Protein 4JOL (pdb70)

Radius of gyration: 26.64 Å; Cα contacts (8 Å, |Δi|>4): 278; chains: 8; bounding box: 92×60×34 Å

Sequence (285 aa):
IDHRLTDREWAEEWKHLDHLLNCIMDMVEKTRRSLTVLRRCQEADREELNYWIRRYSDAEIDHRLTDREWAEEWKHLDHLLNCIMDMVEKTRRSLTVLRRCQEADREELNYWIRRYSDAEIDHRLTDREWAEEWKHLDHLLNCIMDMVEKTRRSLTVLRRCQEADREELNYWIRRYSDAEIDHRLTDREWAEEWKHLDHLLNCIMDMVEKTRRSLTVLRRCQEADREELNYWIRRYSDAEVPPGLPSSVYAVPPGLPSSVYAVPPGLPSSVYAKVPPGLPSSVYA

GO terms:
  GO:0005515 protein binding (F, IPI)
  GO:0045892 negative regulation of DNA-templated transcription (P, IDA)
  GO:0003714 transcription corepressor activity (F, TAS)
  GO:0005654 nucleoplasm (C, IDA)
  GO:0016363 nuclear matrix (C, IDA)
  GO:0003714 transcription corepressor activity (F, IDA)
  GO:0140297 DNA-binding transcription factor binding (F, IPI)

Structure (mmCIF, N/CA/C/O backbone):
data_4JOL
#
_entry.id   4JOL
#
_cell.length_a   139.485
_cell.length_b   139.485
_cell.length_c   43.169
_cell.angle_alpha   90.00
_cell.angle_beta   90.00
_cell.angle_gamma   120.00
#
_symmetry.space_group_name_H-M   'P 32'
#
loop_
_entity.id
_entity.type
_entity.pdbx_description
1 polymer 'Protein CBFA2T1'
2 polymer 'Transcription factor 12'
#
loop_
_atom_site.group_PDB
_atom_site.id
_atom_site.type_symbol
_atom_site.label_atom_id
_atom_site.label_alt_id
_atom_site.label_comp_id
_atom_site.label_asym_id
_atom_site.label_entity_id
_atom_site.label_seq_id
_atom_site.pdbx_PDB_ins_code
_atom_site.Cartn_x
_atom_site.Cartn_y
_atom_site.Cartn_z
_atom_site.occupancy
_atom_site.B_iso_or_equiv
_atom_site.auth_seq_id
_atom_site.auth_comp_id
_atom_site.auth_asym_id
_atom_site.auth_atom_id
_atom_site.pdbx_PDB_model_num
ATOM 1 N N . ILE A 1 5 ? 50.866 -35.353 11.681 1.00 108.65 489 ILE A N 1
ATOM 2 C CA . ILE A 1 5 ? 51.573 -34.644 10.609 1.00 124.27 489 ILE A CA 1
ATOM 3 C C . ILE A 1 5 ? 52.817 -35.377 10.067 1.00 125.22 489 ILE A C 1
ATOM 4 O O . ILE A 1 5 ? 53.013 -35.429 8.850 1.00 128.59 489 ILE A O 1
ATOM 9 N N . ASP A 1 6 ? 53.648 -35.958 10.934 1.00 116.35 490 ASP A N 1
ATOM 10 C CA . ASP A 1 6 ? 54.807 -36.686 10.402 1.00 108.78 490 ASP A CA 1
ATOM 11 C C . ASP A 1 6 ? 54.476 -38.157 10.177 1.00 112.64 490 ASP A C 1
ATOM 12 O O . ASP A 1 6 ? 54.316 -38.943 11.126 1.00 107.08 490 ASP A O 1
ATOM 17 N N . HIS A 1 7 ? 54.392 -38.513 8.899 1.00 92.14 491 HIS A N 1
ATOM 18 C CA . HIS A 1 7 ? 53.993 -39.850 8.490 1.00 76.33 491 HIS A CA 1
ATOM 19 C C . HIS A 1 7 ? 55.159 -40.797 8.204 1.00 78.03 491 HIS A C 1
ATOM 20 O O . HIS A 1 7 ? 54.945 -41.849 7.593 1.00 81.09 491 HIS A O 1
ATOM 27 N N . ARG A 1 8 ? 56.390 -40.423 8.562 1.00 64.93 492 ARG A N 1
ATOM 28 C CA . ARG A 1 8 ? 57.487 -41.347 8.305 1.00 73.49 492 ARG A CA 1
ATOM 29 C C . ARG A 1 8 ? 57.524 -42.372 9.428 1.00 80.91 492 ARG A C 1
ATOM 30 O O . ARG A 1 8 ? 57.783 -42.017 10.580 1.00 96.46 492 ARG A O 1
ATOM 38 N N . LEU A 1 9 ? 57.243 -43.634 9.096 1.00 73.73 493 LEU A N 1
ATOM 39 C CA . LEU A 1 9 ? 57.344 -44.744 10.061 1.00 79.71 493 LEU A CA 1
ATOM 40 C C . LEU A 1 9 ? 58.754 -45.289 10.168 1.00 79.67 493 LEU A C 1
ATOM 41 O O . LEU A 1 9 ? 59.571 -45.095 9.282 1.00 91.75 493 LEU A O 1
ATOM 46 N N . THR A 1 10 ? 59.051 -45.939 11.278 1.00 79.23 494 THR A N 1
ATOM 47 C CA . THR A 1 10 ? 60.309 -46.636 11.383 1.00 75.47 494 THR A CA 1
ATOM 48 C C . THR A 1 10 ? 60.095 -48.035 10.824 1.00 77.60 494 THR A C 1
ATOM 49 O O . THR A 1 10 ? 58.964 -48.460 10.565 1.00 69.54 494 THR A O 1
ATOM 53 N N . ASP A 1 11 ? 61.182 -48.777 10.708 1.00 80.62 495 ASP A N 1
ATOM 54 C CA . ASP A 1 11 ? 61.106 -50.145 10.250 1.00 80.19 495 ASP A CA 1
ATOM 55 C C . ASP A 1 11 ? 60.201 -50.953 11.169 1.00 86.35 495 ASP A C 1
ATOM 56 O O . ASP A 1 11 ? 59.261 -51.610 10.703 1.00 83.47 495 ASP A O 1
ATOM 61 N N . ARG A 1 12 ? 60.467 -50.880 12.472 1.00 86.78 496 ARG A N 1
ATOM 62 C CA . ARG A 1 12 ? 59.619 -51.544 13.451 1.00 89.23 496 ARG A CA 1
ATOM 63 C C . ARG A 1 12 ? 58.158 -51.192 13.192 1.00 90.36 496 ARG A C 1
ATOM 64 O O . ARG A 1 12 ? 57.311 -52.078 13.061 1.00 82.19 496 ARG A O 1
ATOM 72 N N . GLU A 1 13 ? 57.855 -49.904 13.096 1.00 68.52 497 GLU A N 1
ATOM 73 C CA . GLU A 1 13 ? 56.459 -49.514 12.966 1.00 85.14 497 GLU A CA 1
ATOM 74 C C . GLU A 1 13 ? 55.827 -50.104 11.707 1.00 85.58 497 GLU A C 1
ATOM 75 O O . GLU A 1 13 ? 54.686 -50.581 11.763 1.00 82.57 497 GLU A O 1
ATOM 81 N N . TRP A 1 14 ? 56.566 -50.078 10.589 1.00 86.58 498 TRP A N 1
ATOM 82 C CA . TRP A 1 14 ? 56.069 -50.632 9.316 1.00 92.42 498 TRP A CA 1
ATOM 83 C C . TRP A 1 14 ? 55.674 -52.085 9.510 1.00 86.95 498 TRP A C 1
ATOM 84 O O . TRP A 1 14 ? 54.530 -52.469 9.268 1.00 81.98 498 TRP A O 1
ATOM 95 N N . ALA A 1 15 ? 56.627 -52.887 9.972 1.00 72.65 499 ALA A N 1
ATOM 96 C CA . ALA A 1 15 ? 56.383 -54.301 10.191 1.00 79.78 499 ALA A CA 1
ATOM 97 C C . ALA A 1 15 ? 55.087 -54.511 10.990 1.00 84.93 499 ALA A C 1
ATOM 98 O O . ALA A 1 15 ? 54.312 -55.415 10.691 1.00 92.73 499 ALA A O 1
ATOM 100 N N . GLU A 1 16 ? 54.843 -53.663 11.987 1.00 83.45 500 GLU A N 1
ATOM 101 C CA . GLU A 1 16 ? 53.642 -53.784 12.805 1.00 94.17 500 GLU A CA 1
ATOM 102 C C . GLU A 1 16 ? 52.395 -53.586 11.961 1.00 76.06 500 GLU A C 1
ATOM 103 O O . GLU A 1 16 ? 51.430 -54.350 12.048 1.00 80.57 500 GLU A O 1
ATOM 109 N N . GLU A 1 17 ? 52.420 -52.560 11.131 1.00 70.51 501 GLU A N 1
ATOM 110 C CA . GLU A 1 17 ? 51.270 -52.245 10.295 1.00 76.33 501 GLU A CA 1
ATOM 111 C C . GLU A 1 17 ? 50.962 -53.367 9.289 1.00 81.16 501 GLU A C 1
ATOM 112 O O . GLU A 1 17 ? 49.803 -53.740 9.091 1.00 80.83 501 GLU A O 1
ATOM 118 N N . TRP A 1 18 ? 51.993 -53.901 8.643 1.00 81.14 502 TRP A N 1
ATOM 119 C CA . TRP A 1 18 ? 51.781 -54.992 7.698 1.00 83.19 502 TRP A CA 1
ATOM 120 C C . TRP A 1 18 ? 51.181 -56.171 8.438 1.00 81.17 502 TRP A C 1
ATOM 121 O O . TRP A 1 18 ? 50.175 -56.747 8.012 1.00 77.63 502 TRP A O 1
ATOM 132 N N . LYS A 1 19 ? 51.817 -56.513 9.554 1.00 73.37 503 LYS A N 1
ATOM 133 C CA . LYS A 1 19 ? 51.413 -57.632 10.391 1.00 75.80 503 LYS A CA 1
ATOM 134 C C . LYS A 1 19 ? 49.972 -57.473 10.866 1.00 87.13 503 LYS A C 1
ATOM 135 O O . LYS A 1 19 ? 49.214 -58.440 10.896 1.00 98.24 503 LYS A O 1
ATOM 141 N N . HIS A 1 20 ? 49.588 -56.252 11.223 1.00 78.20 504 HIS A N 1
ATOM 142 C CA . HIS A 1 20 ? 48.233 -56.002 11.689 1.00 83.40 504 HIS A CA 1
ATOM 143 C C . HIS A 1 20 ? 47.204 -56.059 10.546 1.00 81.62 504 HIS A C 1
ATOM 144 O O . HIS A 1 20 ? 46.102 -56.593 10.714 1.00 86.71 504 HIS A O 1
ATOM 151 N N . LEU A 1 21 ? 47.555 -55.506 9.390 1.00 79.73 505 LEU A N 1
ATOM 152 C CA . LEU A 1 21 ? 46.719 -55.663 8.207 1.00 85.37 505 LEU A CA 1
ATOM 153 C C . LEU A 1 21 ? 46.407 -57.133 7.973 1.00 82.85 505 LEU A C 1
ATOM 154 O O . LEU A 1 21 ? 45.283 -57.518 7.651 1.00 77.50 505 LEU A O 1
ATOM 159 N N . ASP A 1 22 ? 47.429 -57.956 8.136 1.00 81.38 506 ASP A N 1
ATOM 160 C CA . ASP A 1 22 ? 47.285 -59.371 7.891 1.00 81.38 506 ASP A CA 1
ATOM 161 C C . ASP A 1 22 ? 46.304 -59.943 8.877 1.00 84.14 506 ASP A C 1
ATOM 162 O O . ASP A 1 22 ? 45.415 -60.704 8.502 1.00 88.73 506 ASP A O 1
ATOM 167 N N . HIS A 1 23 ? 46.470 -59.564 10.141 1.00 83.90 507 HIS A N 1
ATOM 168 C CA . HIS A 1 23 ? 45.602 -60.041 11.200 1.00 77.77 507 HIS A CA 1
ATOM 169 C C . HIS A 1 23 ? 44.161 -59.641 10.955 1.00 85.47 507 HIS A C 1
ATOM 170 O O . HIS A 1 23 ? 43.259 -60.474 11.048 1.00 85.71 507 HIS A O 1
ATOM 177 N N . LEU A 1 24 ? 43.938 -58.366 10.653 1.00 82.84 508 LEU A N 1
ATOM 178 C CA . LEU A 1 24 ? 42.596 -57.919 10.320 1.00 74.37 508 LEU A CA 1
ATOM 179 C C . LEU A 1 24 ? 42.027 -58.823 9.236 1.00 78.59 508 LEU A C 1
ATOM 180 O O . LEU A 1 24 ? 40.961 -59.411 9.404 1.00 84.02 508 LEU A O 1
ATOM 185 N N . LEU A 1 25 ? 42.748 -58.951 8.128 1.00 80.08 509 LEU A N 1
ATOM 186 C CA . LEU A 1 25 ? 42.245 -59.740 7.011 1.00 79.50 509 LEU A CA 1
ATOM 187 C C . LEU A 1 25 ? 41.936 -61.183 7.421 1.00 82.80 509 LEU A C 1
ATOM 188 O O . LEU A 1 25 ? 40.970 -61.766 6.947 1.00 81.75 509 LEU A O 1
ATOM 193 N N . ASN A 1 26 ? 42.731 -61.746 8.325 1.00 83.04 510 ASN A N 1
ATOM 194 C CA . ASN A 1 26 ? 42.447 -63.088 8.818 1.00 85.00 510 ASN A CA 1
ATOM 195 C C . ASN A 1 26 ? 41.212 -63.138 9.708 1.00 84.15 510 ASN A C 1
ATOM 196 O O . ASN A 1 26 ? 40.397 -64.035 9.585 1.00 91.85 510 ASN A O 1
ATOM 201 N N . CYS A 1 27 ? 41.055 -62.170 10.598 1.00 83.64 511 CYS A N 1
ATOM 202 C CA . CYS A 1 27 ? 39.822 -62.088 11.366 1.00 77.98 511 CYS A CA 1
ATOM 203 C C . CYS A 1 27 ? 38.606 -62.099 10.441 1.00 89.68 511 CYS A C 1
ATOM 204 O O . CYS A 1 27 ? 37.623 -62.789 10.696 1.00 106.32 511 CYS A O 1
ATOM 207 N N . ILE A 1 28 ? 38.681 -61.343 9.355 1.00 84.52 512 ILE A N 1
ATOM 208 C CA . ILE A 1 28 ? 37.616 -61.348 8.362 1.00 83.00 512 ILE A CA 1
ATOM 209 C C . ILE A 1 28 ? 37.379 -62.742 7.775 1.00 80.55 512 ILE A C 1
ATOM 210 O O . ILE A 1 28 ? 36.247 -63.229 7.787 1.00 86.32 512 ILE A O 1
ATOM 215 N N . MET A 1 29 ? 38.441 -63.385 7.286 1.00 77.20 513 MET A N 1
ATOM 216 C CA . MET A 1 29 ? 38.361 -64.767 6.782 1.00 87.32 513 MET A CA 1
ATOM 217 C C . MET A 1 29 ? 37.649 -65.665 7.779 1.00 97.55 513 MET A C 1
ATOM 218 O O . MET A 1 29 ? 36.793 -66.478 7.420 1.00 101.51 513 MET A O 1
ATOM 223 N N . ASP A 1 30 ? 38.031 -65.510 9.040 1.00 91.32 514 ASP A N 1
ATOM 224 C CA . ASP A 1 30 ? 37.590 -66.403 10.088 1.00 87.02 514 ASP A CA 1
ATOM 225 C C . ASP A 1 30 ? 36.106 -66.225 10.363 1.00 87.22 514 ASP A C 1
ATOM 226 O O . ASP A 1 30 ? 35.373 -67.208 10.416 1.00 92.92 514 ASP A O 1
ATOM 231 N N . MET A 1 31 ? 35.655 -64.983 10.530 1.00 80.07 515 MET A N 1
ATOM 232 C CA . MET A 1 31 ? 34.218 -64.738 10.678 1.00 84.19 515 MET A CA 1
ATOM 233 C C . MET A 1 31 ? 33.438 -65.310 9.498 1.00 90.20 515 MET A C 1
ATOM 234 O O . MET A 1 31 ? 32.427 -65.987 9.670 1.00 100.51 515 MET A O 1
ATOM 239 N N . VAL A 1 32 ? 33.907 -65.025 8.292 1.00 79.89 516 VAL A N 1
ATOM 240 C CA . VAL A 1 32 ? 33.184 -65.446 7.114 1.00 83.38 516 VAL A CA 1
ATOM 241 C C . VAL A 1 32 ? 33.051 -66.959 7.115 1.00 95.57 516 VAL A C 1
ATOM 242 O O . VAL A 1 32 ? 31.950 -67.490 6.947 1.00 97.68 516 VAL A O 1
ATOM 246 N N . GLU A 1 33 ? 34.170 -67.640 7.342 1.00 97.13 517 GLU A N 1
ATOM 247 C CA . GLU A 1 33 ? 34.219 -69.100 7.302 1.00 100.87 517 GLU A CA 1
ATOM 248 C C . GLU A 1 33 ? 33.329 -69.739 8.363 1.00 93.70 517 GLU A C 1
ATOM 249 O O . GLU A 1 33 ? 32.637 -70.723 8.105 1.00 89.57 517 GLU A O 1
ATOM 255 N N . LYS A 1 34 ? 33.354 -69.186 9.564 1.00 89.27 518 LYS A N 1
ATOM 256 C CA . LYS A 1 34 ? 32.483 -69.679 10.610 1.00 99.57 518 LYS A CA 1
ATOM 257 C C . LYS A 1 34 ? 31.037 -69.476 10.199 1.00 99.46 518 LYS A C 1
ATOM 258 O O . LYS A 1 34 ? 30.211 -70.384 10.314 1.00 110.44 518 LYS A O 1
ATOM 264 N N . THR A 1 35 ? 30.739 -68.294 9.685 1.00 94.02 519 THR A N 1
ATOM 265 C CA . THR A 1 35 ? 29.407 -68.037 9.167 1.00 92.41 519 THR A CA 1
ATOM 266 C C . THR A 1 35 ? 28.988 -69.063 8.099 1.00 91.94 519 THR A C 1
ATOM 267 O O . THR A 1 35 ? 27.908 -69.651 8.178 1.00 92.71 519 THR A O 1
ATOM 271 N N . ARG A 1 36 ? 29.864 -69.314 7.135 1.00 81.63 520 ARG A N 1
ATOM 272 C CA . ARG A 1 36 ? 29.612 -70.343 6.139 1.00 79.54 520 ARG A CA 1
ATOM 273 C C . ARG A 1 36 ? 29.124 -71.619 6.804 1.00 84.84 520 ARG A C 1
ATOM 274 O O . ARG A 1 36 ? 28.070 -72.141 6.444 1.00 86.87 520 ARG A O 1
ATOM 282 N N . ARG A 1 37 ? 29.883 -72.104 7.787 1.00 94.39 521 ARG A N 1
ATOM 283 C CA . ARG A 1 37 ? 29.590 -73.378 8.450 1.00 103.65 521 ARG A CA 1
ATOM 284 C C . ARG A 1 37 ? 28.240 -73.327 9.139 1.00 99.70 521 ARG A C 1
ATOM 285 O O . ARG A 1 37 ? 27.429 -74.251 9.040 1.00 97.56 521 ARG A O 1
ATOM 293 N N . SER A 1 38 ? 28.030 -72.231 9.856 1.00 79.33 522 SER A N 1
ATOM 294 C CA . SER A 1 38 ? 26.806 -71.979 10.585 1.00 80.81 522 SER A CA 1
ATOM 295 C C . SER A 1 38 ? 25.583 -72.171 9.693 1.00 93.64 522 SER A C 1
ATOM 296 O O . SER A 1 38 ? 24.611 -72.817 10.091 1.00 99.02 522 SER A O 1
ATOM 299 N N . LEU A 1 39 ? 25.643 -71.628 8.478 1.00 87.41 523 LEU A N 1
ATOM 300 C CA . LEU A 1 39 ? 24.543 -71.758 7.528 1.00 82.01 523 LEU A CA 1
ATOM 301 C C . LEU A 1 39 ? 24.241 -73.221 7.235 1.00 86.73 523 LEU A C 1
ATOM 302 O O . LEU A 1 39 ? 23.087 -73.605 7.045 1.00 95.81 523 LEU A O 1
ATOM 307 N N . THR A 1 40 ? 25.290 -74.031 7.189 1.00 83.37 524 THR A N 1
ATOM 308 C CA . THR A 1 40 ? 25.148 -75.462 6.971 1.00 94.25 524 THR A CA 1
ATOM 309 C C . THR A 1 40 ? 24.207 -76.073 8.001 1.00 96.57 524 THR A C 1
ATOM 310 O O . THR A 1 40 ? 23.376 -76.930 7.685 1.00 101.44 524 THR A O 1
ATOM 314 N N . VAL A 1 41 ? 24.352 -75.620 9.236 1.00 78.87 525 VAL A N 1
ATOM 315 C CA . VAL A 1 41 ? 23.506 -76.065 10.325 1.00 87.71 525 VAL A CA 1
ATOM 316 C C . VAL A 1 41 ? 22.124 -75.414 10.225 1.00 85.38 525 VAL A C 1
ATOM 317 O O . VAL A 1 41 ? 21.102 -76.089 10.367 1.00 84.24 525 VAL A O 1
ATOM 321 N N . LEU A 1 4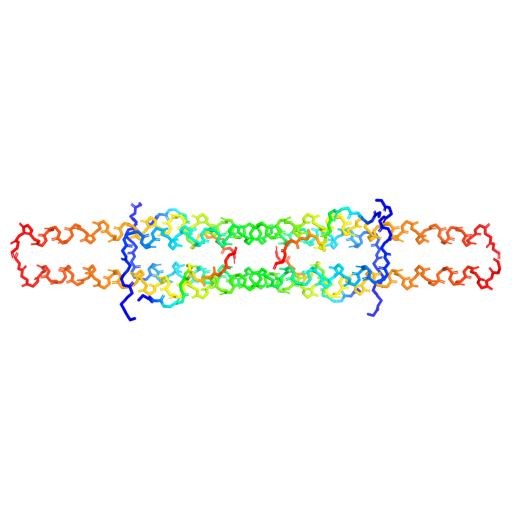2 ? 22.096 -74.108 9.971 1.00 83.68 526 LEU A N 1
ATOM 322 C CA . LEU A 1 42 ? 20.835 -73.405 9.755 1.00 87.20 526 LEU A CA 1
ATOM 323 C C . LEU A 1 42 ? 19.964 -74.104 8.706 1.00 85.04 526 LEU A C 1
ATOM 324 O O . LEU A 1 42 ? 18.746 -74.152 8.827 1.00 77.84 526 LEU A O 1
ATOM 329 N N . ARG A 1 43 ? 20.601 -74.631 7.669 1.00 82.09 527 ARG A N 1
ATOM 330 C CA . ARG A 1 43 ? 19.883 -75.287 6.591 1.00 85.48 527 ARG A CA 1
ATOM 331 C C . ARG A 1 43 ? 19.182 -76.539 7.107 1.00 98.12 527 ARG A C 1
ATOM 332 O O . ARG A 1 43 ? 18.018 -76.797 6.785 1.00 93.89 527 ARG A O 1
ATOM 340 N N . ARG A 1 44 ? 19.902 -77.309 7.914 1.00 103.40 528 ARG A N 1
ATOM 341 C CA . ARG A 1 44 ? 19.332 -78.474 8.565 1.00 97.90 528 ARG A CA 1
ATOM 342 C C . ARG A 1 44 ? 18.071 -78.105 9.372 1.00 97.01 528 ARG A C 1
ATOM 343 O O . ARG A 1 44 ? 17.135 -78.894 9.468 1.00 103.17 528 ARG A O 1
ATOM 351 N N . CYS A 1 45 ? 18.032 -76.901 9.929 1.00 85.66 529 CYS A N 1
ATOM 352 C CA . CYS A 1 45 ? 16.835 -76.445 10.626 1.00 97.22 529 CYS A CA 1
ATOM 353 C C . CYS A 1 45 ? 15.687 -76.148 9.672 1.00 103.27 529 CYS A C 1
ATOM 354 O O . CYS A 1 45 ? 14.532 -76.450 9.966 1.00 117.20 529 CYS A O 1
ATOM 357 N N . GLN A 1 46 ? 16.012 -75.527 8.545 1.00 95.72 530 GLN A N 1
ATOM 358 C CA . GLN A 1 46 ? 15.038 -75.262 7.498 1.00 91.26 530 GLN A CA 1
ATOM 359 C C . GLN A 1 46 ? 14.479 -76.604 7.013 1.00 91.99 530 GLN A C 1
ATOM 360 O O . GLN A 1 46 ? 13.264 -76.843 7.020 1.00 86.57 530 GLN A O 1
ATOM 366 N N . GLU A 1 47 ? 15.378 -77.494 6.622 1.00 79.43 531 GLU A N 1
ATOM 367 C CA . GLU A 1 47 ? 14.959 -78.776 6.095 1.00 85.10 531 GLU A CA 1
ATOM 368 C C . GLU A 1 47 ? 14.147 -79.580 7.127 1.00 93.89 531 GLU A C 1
ATOM 369 O O . GLU A 1 47 ? 13.188 -80.271 6.784 1.00 93.11 531 GLU A O 1
ATOM 375 N N . ALA A 1 48 ? 14.513 -79.480 8.397 1.00 101.25 532 ALA A N 1
ATOM 376 C CA . ALA A 1 48 ? 13.771 -80.193 9.426 1.00 96.78 532 ALA A CA 1
ATOM 377 C C . ALA A 1 48 ? 12.324 -79.682 9.520 1.00 97.26 532 ALA A C 1
ATOM 378 O O . ALA A 1 48 ? 11.381 -80.467 9.670 1.00 88.93 532 ALA A O 1
ATOM 380 N N . ASP A 1 49 ? 12.148 -78.369 9.430 1.00 85.14 533 ASP A N 1
ATOM 381 C CA . ASP A 1 49 ? 10.812 -77.798 9.390 1.00 82.30 533 ASP A CA 1
ATOM 382 C C . ASP A 1 49 ? 9.983 -78.366 8.237 1.00 84.45 533 ASP A C 1
ATOM 383 O O . ASP A 1 49 ? 8.752 -78.463 8.318 1.00 83.31 533 ASP A O 1
ATOM 388 N N . ARG A 1 50 ? 10.658 -78.745 7.159 1.00 78.73 534 ARG A N 1
ATOM 389 C CA . ARG A 1 50 ? 9.950 -79.245 5.999 1.00 73.35 534 ARG A CA 1
ATOM 390 C C . ARG A 1 50 ? 9.509 -80.693 6.212 1.00 81.55 534 ARG A C 1
ATOM 391 O O . ARG A 1 50 ? 8.402 -81.085 5.812 1.00 73.21 534 ARG A O 1
ATOM 399 N N . GLU A 1 51 ? 10.377 -81.488 6.834 1.00 79.81 535 GLU A N 1
ATOM 400 C CA . GLU A 1 51 ? 10.030 -82.865 7.136 1.00 89.89 535 GLU A CA 1
ATOM 401 C C . GLU A 1 51 ? 8.804 -82.880 8.069 1.00 89.14 535 GLU A C 1
ATOM 402 O O . GLU A 1 51 ? 7.970 -83.794 8.027 1.00 78.91 535 GLU A O 1
ATOM 408 N N . GLU A 1 52 ? 8.687 -81.831 8.876 1.00 80.66 536 GLU A N 1
ATOM 409 C CA . GLU A 1 52 ? 7.627 -81.727 9.856 1.00 72.16 536 GLU A CA 1
ATOM 410 C C . GLU A 1 52 ? 6.333 -81.390 9.142 1.00 81.77 536 GLU A C 1
ATOM 411 O O . GLU A 1 52 ? 5.274 -82.000 9.417 1.00 69.25 536 GLU A O 1
ATOM 417 N N . LEU A 1 53 ? 6.419 -80.448 8.199 1.00 83.62 537 LEU A N 1
ATOM 418 C CA . LEU A 1 53 ? 5.269 -80.157 7.333 1.00 75.69 537 LEU A CA 1
ATOM 419 C C . LEU A 1 53 ? 4.776 -81.390 6.585 1.00 65.64 537 LEU A C 1
ATOM 420 O O . LEU A 1 53 ? 3.575 -81.626 6.520 1.00 70.85 537 LEU A O 1
ATOM 425 N N . ASN A 1 54 ? 5.689 -82.194 6.044 1.00 65.08 538 ASN A N 1
ATOM 426 C CA . ASN A 1 54 ? 5.264 -83.395 5.324 1.00 72.16 538 ASN A CA 1
ATOM 427 C C . ASN A 1 54 ? 4.520 -84.296 6.267 1.00 80.37 538 ASN A C 1
ATOM 428 O O . ASN A 1 54 ? 3.478 -84.870 5.896 1.00 76.71 538 ASN A O 1
ATOM 433 N N . TYR A 1 55 ? 5.047 -84.410 7.491 1.00 79.63 539 TYR A N 1
ATOM 434 C CA . TYR A 1 55 ? 4.409 -85.237 8.511 1.00 79.07 539 TYR A CA 1
ATOM 435 C C . TYR A 1 55 ? 2.967 -84.822 8.719 1.00 88.32 539 TYR A C 1
ATOM 436 O O . TYR A 1 55 ? 2.072 -85.657 8.713 1.00 63.79 539 TYR A O 1
ATOM 445 N N . TRP A 1 56 ? 2.743 -83.528 8.898 1.00 60.54 540 TRP A N 1
ATOM 446 C CA . TRP A 1 56 ? 1.386 -83.042 9.098 1.00 68.11 540 TRP A CA 1
ATOM 447 C C . TRP A 1 56 ? 0.441 -83.217 7.910 1.00 71.84 540 TRP A C 1
ATOM 448 O O . TRP A 1 56 ? -0.699 -83.626 8.111 1.00 59.38 540 TRP A O 1
ATOM 459 N N . ILE A 1 57 ? 0.906 -82.902 6.691 1.00 73.20 541 ILE A N 1
ATOM 460 C CA . ILE A 1 57 ? 0.127 -83.111 5.465 1.00 71.03 541 ILE A CA 1
ATOM 461 C C . ILE A 1 57 ? -0.304 -84.566 5.427 1.00 75.36 541 ILE A C 1
ATOM 462 O O . ILE A 1 57 ? -1.474 -84.911 5.238 1.00 68.47 541 ILE A O 1
ATOM 467 N N . ARG A 1 58 ? 0.683 -85.426 5.595 1.00 64.69 542 ARG A N 1
ATOM 468 C CA . ARG A 1 58 ? 0.462 -86.846 5.614 1.00 69.11 542 ARG A CA 1
ATOM 469 C C . ARG A 1 58 ? -0.574 -87.135 6.692 1.00 87.47 542 ARG A C 1
ATOM 470 O O . ARG A 1 58 ? -1.608 -87.735 6.418 1.00 96.68 542 ARG A O 1
ATOM 478 N N . ARG A 1 59 ? -0.298 -86.683 7.918 1.00 99.07 543 ARG A N 1
ATOM 479 C CA . ARG A 1 59 ? -1.147 -86.980 9.078 1.00 102.69 543 ARG A CA 1
ATOM 480 C C . ARG A 1 59 ? -2.574 -86.554 8.805 1.00 100.17 543 ARG A C 1
ATOM 481 O O . ARG A 1 59 ? -3.522 -87.255 9.136 1.00 103.89 543 ARG A O 1
ATOM 489 N N . TYR A 1 60 ? -2.715 -85.388 8.199 1.00 90.16 544 TYR A N 1
ATOM 490 C CA . TYR A 1 60 ? -4.025 -84.853 7.918 1.00 85.28 544 TYR A CA 1
ATOM 491 C C . TYR A 1 60 ? -4.705 -85.745 6.909 1.00 88.08 544 TYR A C 1
ATOM 492 O O . TYR A 1 60 ? -5.812 -86.220 7.148 1.00 90.94 544 TYR A O 1
ATOM 501 N N . SER A 1 61 ? -4.042 -85.998 5.787 1.00 93.94 545 SER A N 1
ATOM 502 C CA . SER A 1 61 ? -4.680 -86.782 4.733 1.00 96.86 545 SER A CA 1
ATOM 503 C C . SER A 1 61 ? -4.886 -88.268 5.070 1.00 106.64 545 SER A C 1
ATOM 504 O O . SER A 1 61 ? -5.677 -88.941 4.422 1.00 118.60 545 SER A O 1
ATOM 507 N N . ASP A 1 62 ? -4.202 -88.770 6.095 1.00 113.79 546 ASP A N 1
ATOM 508 C CA . ASP A 1 62 ? -4.426 -90.149 6.545 1.00 128.57 546 ASP A CA 1
ATOM 509 C C . ASP A 1 62 ? -5.468 -90.286 7.670 1.00 143.24 546 ASP A C 1
ATOM 510 O O . ASP A 1 62 ? -5.753 -91.393 8.124 1.00 146.00 546 ASP A O 1
ATOM 515 N N . ALA A 1 63 ? -5.965 -89.167 8.186 1.00 149.02 547 ALA A N 1
ATOM 516 C CA . ALA A 1 63 ? -7.259 -89.157 8.861 1.00 144.51 547 ALA A CA 1
ATOM 517 C C . ALA A 1 63 ? -8.372 -88.549 7.973 1.00 173.47 547 ALA A C 1
ATOM 518 O O . ALA A 1 63 ? -9.553 -88.594 8.336 1.00 181.31 547 ALA A O 1
ATOM 520 N N . GLU A 1 64 ? -7.988 -88.036 6.795 1.00 179.52 548 GLU A N 1
ATOM 521 C CA . GLU A 1 64 ? -8.793 -87.048 6.041 1.00 179.26 548 GLU A CA 1
ATOM 522 C C . GLU A 1 64 ? -10.210 -86.816 6.568 1.00 179.62 548 GLU A C 1
ATOM 523 O O . GLU A 1 64 ? -10.554 -85.698 6.956 1.00 174.67 548 GLU A O 1
ATOM 529 N N . ILE B 1 5 ? 5.248 -61.983 -3.738 1.00 98.21 489 ILE B N 1
ATOM 530 C CA . ILE B 1 5 ? 4.295 -62.105 -2.626 1.00 115.40 489 ILE B CA 1
ATOM 531 C C . ILE B 1 5 ? 4.242 -63.510 -2.016 1.00 116.79 489 ILE B C 1
ATOM 532 O O . ILE B 1 5 ? 4.162 -63.646 -0.790 1.00 120.06 489 ILE B O 1
ATOM 537 N N . ASP B 1 6 ? 4.284 -64.555 -2.843 1.00 107.73 490 ASP B N 1
ATOM 538 C CA . ASP B 1 6 ? 4.308 -65.902 -2.269 1.00 107.79 490 ASP B CA 1
ATOM 539 C C . ASP B 1 6 ? 5.751 -66.345 -2.076 1.00 112.58 490 ASP B C 1
ATOM 540 O O . ASP B 1 6 ? 6.482 -66.621 -3.043 1.00 108.58 490 ASP B O 1
ATOM 545 N N . HIS B 1 7 ? 6.135 -66.407 -0.804 1.00 100.09 491 HIS B N 1
ATOM 546 C CA . HIS B 1 7 ? 7.504 -66.681 -0.398 1.00 85.77 491 HIS B CA 1
ATOM 547 C C . HIS B 1 7 ? 7.749 -68.154 -0.086 1.00 90.75 491 HIS B C 1
ATOM 548 O O . HIS B 1 7 ? 8.761 -68.495 0.528 1.00 95.32 491 HIS B O 1
ATOM 555 N N . ARG B 1 8 ? 6.793 -69.019 -0.415 1.00 81.98 492 ARG B N 1
ATOM 556 C CA . ARG B 1 8 ? 7.038 -70.434 -0.223 1.00 74.96 492 ARG B CA 1
ATOM 557 C C . ARG B 1 8 ? 7.898 -70.964 -1.362 1.00 86.94 492 ARG B C 1
ATOM 558 O O . ARG B 1 8 ? 7.437 -71.053 -2.503 1.00 95.51 492 ARG B O 1
ATOM 566 N N . LEU B 1 9 ? 9.131 -71.349 -1.037 1.00 82.39 493 LEU B N 1
ATOM 567 C CA . LEU B 1 9 ? 10.038 -71.997 -1.991 1.00 82.02 493 LEU B CA 1
ATOM 568 C C . LEU B 1 9 ? 9.777 -73.489 -2.072 1.00 86.66 493 LEU B C 1
ATOM 569 O O . LEU B 1 9 ? 9.160 -74.068 -1.183 1.00 100.08 493 LEU B O 1
ATOM 574 N N . THR B 1 10 ? 10.201 -74.098 -3.168 1.00 86.96 494 THR B N 1
ATOM 575 C CA . THR B 1 10 ? 10.150 -75.535 -3.275 1.00 71.69 494 THR B CA 1
ATOM 576 C C . THR B 1 10 ? 11.479 -76.069 -2.783 1.00 94.08 494 THR B C 1
ATOM 577 O O . THR B 1 10 ? 12.408 -75.314 -2.492 1.00 69.94 494 THR B O 1
ATOM 581 N N . ASP B 1 11 ? 11.587 -77.383 -2.725 1.00 91.18 495 ASP B N 1
ATOM 582 C CA . ASP B 1 11 ? 12.788 -77.996 -2.197 1.00 84.50 495 ASP B CA 1
ATOM 583 C C . ASP B 1 11 ? 13.998 -77.645 -3.058 1.00 87.30 495 ASP B C 1
ATOM 584 O O . ASP B 1 11 ? 15.043 -77.234 -2.536 1.00 86.71 495 ASP B O 1
ATOM 589 N N . ARG B 1 12 ? 13.843 -77.780 -4.373 1.00 87.34 496 ARG B N 1
ATOM 590 C CA . ARG B 1 12 ? 14.911 -77.424 -5.292 1.00 92.47 496 ARG B CA 1
ATOM 591 C C . ARG B 1 12 ? 15.310 -75.965 -5.086 1.00 85.42 496 ARG B C 1
ATOM 592 O O . ARG B 1 12 ? 16.492 -75.660 -4.952 1.00 77.60 496 ARG B O 1
ATOM 600 N N . GLU B 1 13 ? 14.341 -75.060 -5.028 1.00 75.04 497 GLU B N 1
ATOM 601 C CA . GLU B 1 13 ? 14.699 -73.650 -4.874 1.00 77.61 497 GLU B CA 1
ATOM 602 C C . GLU B 1 13 ? 15.501 -73.418 -3.597 1.00 79.80 497 GLU B C 1
ATOM 603 O O . GLU B 1 13 ? 16.533 -72.739 -3.637 1.00 87.33 497 GLU B O 1
ATOM 609 N N . TRP B 1 14 ? 15.041 -73.987 -2.475 1.00 82.49 498 TRP B N 1
ATOM 610 C CA . TRP B 1 14 ? 15.774 -73.871 -1.202 1.00 89.64 498 TRP B CA 1
ATOM 611 C C . TRP B 1 14 ? 17.221 -74.299 -1.389 1.00 86.89 498 TRP B C 1
ATOM 612 O O . TRP B 1 14 ? 18.147 -73.549 -1.075 1.00 79.83 498 TRP B O 1
ATOM 623 N N . ALA B 1 15 ? 17.408 -75.511 -1.904 1.00 78.17 499 ALA B N 1
ATOM 624 C CA . ALA B 1 15 ? 18.743 -76.036 -2.137 1.00 80.09 499 ALA B CA 1
ATOM 625 C C . ALA B 1 15 ? 19.598 -75.029 -2.928 1.00 88.70 499 ALA B C 1
ATOM 626 O O . ALA B 1 15 ? 20.769 -74.818 -2.610 1.00 100.91 499 ALA B O 1
ATOM 628 N N . GLU B 1 16 ? 19.012 -74.391 -3.939 1.00 80.78 500 GLU B N 1
ATOM 629 C CA . GLU B 1 16 ? 19.745 -73.405 -4.723 1.00 94.44 500 GLU B CA 1
ATOM 630 C C . GLU B 1 16 ? 20.188 -72.230 -3.859 1.00 80.43 500 GLU B C 1
ATOM 631 O O . GLU B 1 16 ? 21.358 -71.828 -3.880 1.00 80.52 500 GLU B O 1
ATOM 637 N N . GLU B 1 17 ? 19.259 -71.690 -3.085 1.00 74.61 501 GLU B N 1
ATOM 638 C CA . GLU B 1 17 ? 19.572 -70.566 -2.200 1.00 77.55 501 GLU B CA 1
ATOM 639 C C . GLU B 1 17 ? 20.697 -70.866 -1.199 1.00 76.41 501 GLU B C 1
ATOM 640 O O . GLU B 1 17 ? 21.581 -70.040 -0.984 1.00 75.24 501 GLU B O 1
ATOM 646 N N . TRP B 1 18 ? 20.663 -72.033 -0.567 1.00 80.21 502 TRP B N 1
ATOM 647 C CA . TRP B 1 18 ? 21.715 -72.370 0.387 1.00 85.75 502 TRP B CA 1
ATOM 648 C C . TRP B 1 18 ? 23.034 -72.435 -0.344 1.00 84.05 502 TRP B C 1
ATOM 649 O O . TRP B 1 18 ? 24.035 -71.849 0.089 1.00 80.24 502 TRP B O 1
ATOM 660 N N . LYS B 1 19 ? 23.010 -73.161 -1.458 1.00 73.38 503 LYS B N 1
ATOM 661 C CA . LYS B 1 19 ? 24.163 -73.334 -2.326 1.00 80.28 503 LYS B CA 1
ATOM 662 C C . LYS B 1 19 ? 24.736 -71.974 -2.727 1.00 88.17 503 LYS B C 1
ATOM 663 O O . LYS B 1 19 ? 25.944 -71.748 -2.647 1.00 92.24 503 LYS B O 1
ATOM 669 N N . HIS B 1 20 ? 23.867 -71.058 -3.138 1.00 81.56 504 HIS B N 1
ATOM 670 C CA . HIS B 1 20 ? 24.335 -69.757 -3.582 1.00 89.09 504 HIS B CA 1
ATOM 671 C C . HIS B 1 20 ? 24.910 -68.895 -2.442 1.00 85.95 504 HIS B C 1
ATOM 672 O O . HIS B 1 20 ? 25.941 -68.243 -2.603 1.00 87.12 504 HIS B O 1
ATOM 679 N N . LEU B 1 21 ? 24.247 -68.886 -1.294 1.00 84.58 505 LEU B N 1
ATOM 680 C CA . LEU B 1 21 ? 24.816 -68.251 -0.114 1.00 89.46 505 LEU B CA 1
ATOM 681 C C . LEU B 1 21 ? 26.235 -68.740 0.122 1.00 84.68 505 LEU B C 1
ATOM 682 O O . LEU B 1 21 ? 27.132 -67.975 0.482 1.00 79.34 505 LEU B O 1
ATOM 687 N N . ASP B 1 22 ? 26.427 -70.038 -0.059 1.00 81.73 506 ASP B N 1
ATOM 688 C CA . ASP B 1 22 ? 27.709 -70.636 0.237 1.00 85.05 506 ASP B CA 1
ATOM 689 C C . ASP B 1 22 ? 28.747 -70.114 -0.723 1.00 84.83 506 ASP B C 1
ATOM 690 O O . ASP B 1 22 ? 29.874 -69.833 -0.329 1.00 84.30 506 ASP B O 1
ATOM 695 N N . HIS B 1 23 ? 28.347 -69.986 -1.985 1.00 84.72 507 HIS B N 1
ATOM 696 C CA . HIS B 1 23 ? 29.213 -69.470 -3.035 1.00 79.20 507 HIS B CA 1
ATOM 697 C C . HIS B 1 23 ? 29.590 -68.015 -2.784 1.00 84.19 507 HIS B C 1
ATOM 698 O O . HIS B 1 23 ? 30.765 -67.656 -2.860 1.00 80.62 507 HIS B O 1
ATOM 705 N N . LEU B 1 24 ? 28.599 -67.176 -2.490 1.00 83.23 508 LEU B N 1
ATOM 706 C CA . LEU B 1 24 ? 28.886 -65.783 -2.187 1.00 72.92 508 LEU B CA 1
ATOM 707 C C . LEU B 1 24 ? 29.938 -65.738 -1.097 1.00 77.33 508 LEU B C 1
ATOM 708 O O . LEU B 1 24 ? 30.958 -65.073 -1.242 1.00 88.63 508 LEU B O 1
ATOM 713 N N . LEU B 1 25 ? 29.698 -66.456 -0.006 1.00 74.62 509 LEU B N 1
ATOM 714 C CA . LEU B 1 25 ? 30.655 -66.456 1.094 1.00 81.74 509 LEU B CA 1
ATOM 715 C C . LEU B 1 25 ? 32.035 -66.942 0.636 1.00 79.02 509 LEU B C 1
ATOM 716 O O . LEU B 1 25 ? 33.056 -66.395 1.045 1.00 76.59 509 LEU B O 1
ATOM 721 N N . ASN B 1 26 ? 32.073 -67.936 -0.241 1.00 78.99 510 ASN B N 1
ATOM 722 C CA . ASN B 1 26 ? 33.359 -68.395 -0.751 1.00 89.30 510 ASN B CA 1
ATOM 723 C C . ASN B 1 26 ? 34.032 -67.342 -1.610 1.00 90.96 510 ASN B C 1
ATOM 724 O O . ASN B 1 26 ? 35.208 -67.059 -1.431 1.00 103.63 510 ASN B O 1
ATOM 729 N N . CYS B 1 27 ? 33.284 -66.729 -2.517 1.00 90.37 511 CYS B N 1
ATOM 730 C CA . CYS B 1 27 ? 33.813 -65.602 -3.290 1.00 84.23 511 CYS B CA 1
ATOM 731 C C . CYS B 1 27 ? 34.430 -64.523 -2.394 1.00 94.93 511 CYS B C 1
ATOM 732 O O . CYS B 1 27 ? 35.501 -63.999 -2.695 1.00 110.00 511 CYS B O 1
ATOM 735 N N . ILE B 1 28 ? 33.754 -64.193 -1.296 1.00 92.11 512 ILE B N 1
ATOM 736 C CA . ILE B 1 28 ? 34.282 -63.232 -0.329 1.00 82.58 512 ILE B CA 1
ATOM 737 C C . ILE B 1 28 ? 35.616 -63.702 0.243 1.00 82.85 512 ILE B C 1
ATOM 738 O O . ILE B 1 28 ? 36.584 -62.939 0.278 1.00 84.38 512 ILE B O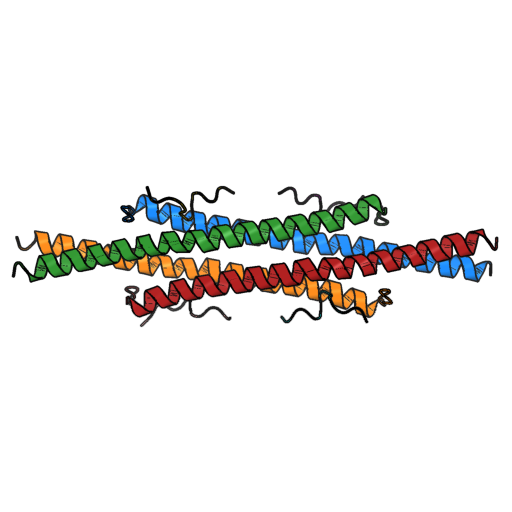 1
ATOM 743 N N . MET B 1 29 ? 35.680 -64.961 0.668 1.00 81.65 513 MET B N 1
ATOM 744 C CA . MET B 1 29 ? 36.913 -65.494 1.252 1.00 88.99 513 MET B CA 1
ATOM 745 C C . MET B 1 29 ? 38.054 -65.479 0.249 1.00 93.46 513 MET B C 1
ATOM 746 O O . MET B 1 29 ? 39.199 -65.155 0.575 1.00 93.55 513 MET B O 1
ATOM 751 N N . ASP B 1 30 ? 37.730 -65.829 -0.984 1.00 94.53 514 ASP B N 1
ATOM 752 C CA . ASP B 1 30 ? 38.725 -65.843 -2.029 1.00 94.62 514 ASP B CA 1
ATOM 753 C C . ASP B 1 30 ? 39.254 -64.428 -2.239 1.00 93.03 514 ASP B C 1
ATOM 754 O O . ASP B 1 30 ? 40.460 -64.205 -2.203 1.00 89.16 514 ASP B O 1
ATOM 759 N N . MET B 1 31 ? 38.356 -63.467 -2.437 1.00 83.63 515 MET B N 1
ATOM 760 C CA . MET B 1 31 ? 38.788 -62.079 -2.584 1.00 77.60 515 MET B CA 1
ATOM 761 C C . MET B 1 31 ? 39.668 -61.634 -1.420 1.00 85.31 515 MET B C 1
ATOM 762 O O . MET B 1 31 ? 40.733 -61.061 -1.623 1.00 91.47 515 MET B O 1
ATOM 767 N N . VAL B 1 32 ? 39.230 -61.913 -0.198 1.00 82.96 516 VAL B N 1
ATOM 768 C CA . VAL B 1 32 ? 39.999 -61.508 0.965 1.00 84.92 516 VAL B CA 1
ATOM 769 C C . VAL B 1 32 ? 41.392 -62.134 0.941 1.00 93.14 516 VAL B C 1
ATOM 770 O O . VAL B 1 32 ? 42.395 -61.434 1.097 1.00 97.68 516 VAL B O 1
ATOM 774 N N . GLU B 1 33 ? 41.448 -63.444 0.720 1.00 95.49 517 GLU B N 1
ATOM 775 C CA . GLU B 1 33 ? 42.709 -64.182 0.757 1.00 98.97 517 GLU B CA 1
ATOM 776 C C . GLU B 1 33 ? 43.689 -63.740 -0.330 1.00 92.00 517 GLU B C 1
ATOM 777 O O . GLU B 1 33 ? 44.895 -63.732 -0.127 1.00 84.72 517 GLU B O 1
ATOM 783 N N . LYS B 1 34 ? 43.168 -63.375 -1.490 1.00 96.30 518 LYS B N 1
ATOM 784 C CA . LYS B 1 34 ? 44.023 -62.898 -2.560 1.00 96.97 518 LYS B CA 1
ATOM 785 C C . LYS B 1 34 ? 44.557 -61.521 -2.225 1.00 102.73 518 LYS B C 1
ATOM 786 O O . LYS B 1 34 ? 45.719 -61.214 -2.498 1.00 113.77 518 LYS B O 1
ATOM 792 N N . THR B 1 35 ? 43.709 -60.701 -1.617 1.00 94.91 519 THR B N 1
ATOM 793 C CA . THR B 1 35 ? 44.147 -59.408 -1.110 1.00 89.82 519 THR B CA 1
ATOM 794 C C . THR B 1 35 ? 45.208 -59.590 -0.023 1.00 87.52 519 THR B C 1
ATOM 795 O O . THR B 1 35 ? 46.284 -58.997 -0.078 1.00 86.83 519 THR B O 1
ATOM 799 N N . ARG B 1 36 ? 44.912 -60.431 0.956 1.00 86.79 520 ARG B N 1
ATOM 800 C CA . ARG B 1 36 ? 45.886 -60.735 1.994 1.00 88.51 520 ARG B CA 1
ATOM 801 C C . ARG B 1 36 ? 47.251 -61.057 1.368 1.00 85.95 520 ARG B C 1
ATOM 802 O O . ARG B 1 36 ? 48.274 -60.477 1.744 1.00 77.91 520 ARG B O 1
ATOM 810 N N . ARG B 1 37 ? 47.257 -61.963 0.395 1.00 99.00 521 ARG B N 1
ATOM 811 C CA . ARG B 1 37 ? 48.492 -62.374 -0.271 1.00 106.45 521 ARG B CA 1
ATOM 812 C C . ARG B 1 37 ? 49.161 -61.188 -0.979 1.00 102.57 521 ARG B C 1
ATOM 813 O O . ARG B 1 37 ? 50.378 -60.977 -0.870 1.00 99.44 521 ARG B O 1
ATOM 821 N N . SER B 1 38 ? 48.355 -60.408 -1.690 1.00 83.68 522 SER B N 1
ATOM 822 C CA . SER B 1 38 ? 48.864 -59.301 -2.490 1.00 84.40 522 SER B CA 1
ATOM 823 C C . SER B 1 38 ? 49.583 -58.257 -1.645 1.00 95.03 522 SER B C 1
ATOM 824 O O . SER B 1 38 ? 50.482 -57.558 -2.128 1.00 101.77 522 SER B O 1
ATOM 827 N N . LEU B 1 39 ? 49.191 -58.158 -0.379 1.00 90.63 523 LEU B N 1
ATOM 828 C CA . LEU B 1 39 ? 49.822 -57.217 0.536 1.00 82.15 523 LEU B CA 1
ATOM 829 C C . LEU B 1 39 ? 51.252 -57.641 0.831 1.00 83.33 523 LEU B C 1
ATOM 830 O O . LEU B 1 39 ? 52.122 -56.807 1.070 1.00 93.27 523 LEU B O 1
ATOM 835 N N . THR B 1 40 ? 51.484 -58.948 0.814 1.00 83.83 524 THR B N 1
ATOM 836 C CA . THR B 1 40 ? 52.805 -59.496 1.074 1.00 93.67 524 THR B CA 1
ATOM 837 C C . THR B 1 40 ? 53.796 -58.932 0.077 1.00 95.58 524 THR B C 1
ATOM 838 O O . THR B 1 40 ? 54.932 -58.614 0.411 1.00 99.20 524 THR B O 1
ATOM 842 N N . VAL B 1 41 ? 53.344 -58.810 -1.158 1.00 82.71 525 VAL B N 1
ATOM 843 C CA . VAL B 1 41 ? 54.180 -58.280 -2.210 1.00 88.84 525 VAL B CA 1
ATOM 844 C C . VAL B 1 41 ? 54.288 -56.757 -2.107 1.00 84.85 525 VAL B C 1
ATOM 845 O O . VAL B 1 41 ? 55.385 -56.210 -2.219 1.00 87.74 525 VAL B O 1
ATOM 849 N N . LEU B 1 42 ? 53.162 -56.083 -1.876 1.00 79.74 526 LEU B N 1
ATOM 850 C CA . LEU B 1 42 ? 53.173 -54.637 -1.631 1.00 84.13 526 LEU B CA 1
ATOM 851 C C . LEU B 1 42 ? 54.230 -54.275 -0.590 1.00 84.31 526 LEU B C 1
ATOM 852 O O . LEU B 1 42 ? 54.948 -53.292 -0.726 1.00 81.72 526 LEU B O 1
ATOM 857 N N . ARG B 1 43 ? 54.318 -55.084 0.454 1.00 80.70 527 ARG B N 1
ATOM 858 C CA . ARG B 1 43 ? 55.255 -54.829 1.529 1.00 82.04 527 ARG B CA 1
ATOM 859 C C . ARG B 1 43 ? 56.691 -54.813 1.013 1.00 89.70 527 ARG B C 1
ATOM 860 O O . ARG B 1 43 ? 57.500 -53.970 1.411 1.00 84.08 527 ARG 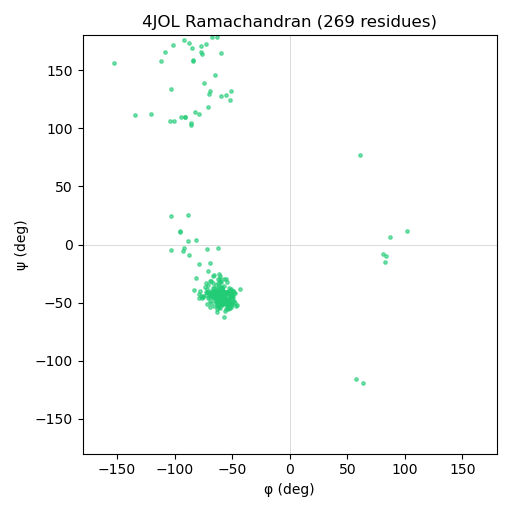B O 1
ATOM 868 N N . ARG B 1 44 ? 57.002 -55.744 0.122 1.00 93.28 528 ARG B N 1
ATOM 869 C CA . ARG B 1 44 ? 58.320 -55.794 -0.481 1.00 90.77 528 ARG B CA 1
ATOM 870 C C . ARG B 1 44 ? 58.634 -54.524 -1.286 1.00 91.26 528 ARG B C 1
ATOM 871 O O . ARG B 1 44 ? 59.769 -54.048 -1.301 1.00 99.26 528 ARG B O 1
ATOM 879 N N . CYS B 1 45 ? 57.631 -53.959 -1.937 1.00 77.03 529 CYS B N 1
ATOM 880 C CA . CYS B 1 45 ? 57.830 -52.695 -2.626 1.00 91.53 529 CYS B CA 1
ATOM 881 C C . CYS B 1 45 ? 58.109 -51.543 -1.664 1.00 102.20 529 CYS B C 1
ATOM 882 O O . CYS B 1 45 ? 58.910 -50.660 -1.970 1.00 114.78 529 CYS B O 1
ATOM 885 N N . GLN B 1 46 ? 57.445 -51.553 -0.511 1.00 89.54 530 GLN B N 1
ATOM 886 C CA . GLN B 1 46 ? 57.691 -50.552 0.516 1.00 87.88 530 GLN B CA 1
ATOM 887 C C . GLN B 1 46 ? 59.126 -50.724 1.009 1.00 89.29 530 GLN B C 1
ATOM 888 O O . GLN B 1 46 ? 59.918 -49.772 1.064 1.00 83.04 530 GLN B O 1
ATOM 894 N N . GLU B 1 47 ? 59.463 -51.960 1.338 1.00 75.59 531 GLU B N 1
ATOM 895 C CA . GLU B 1 47 ? 60.772 -52.258 1.879 1.00 80.80 531 GLU B CA 1
ATOM 896 C C . GLU B 1 47 ? 61.887 -51.963 0.857 1.00 91.28 531 GLU B C 1
ATOM 897 O O . GLU B 1 47 ? 62.906 -51.357 1.186 1.00 80.53 531 GLU B O 1
ATOM 903 N N . ALA B 1 48 ? 61.689 -52.375 -0.388 1.00 102.84 532 ALA B N 1
ATOM 904 C CA . ALA B 1 48 ? 62.659 -52.064 -1.427 1.00 104.40 532 ALA B CA 1
ATOM 905 C C . ALA B 1 48 ? 62.936 -50.551 -1.514 1.00 98.99 532 ALA B C 1
ATOM 906 O O . ALA B 1 48 ? 64.083 -50.123 -1.682 1.00 98.24 532 ALA B O 1
ATOM 908 N N . ASP B 1 49 ? 61.888 -49.744 -1.401 1.00 82.56 533 ASP B N 1
ATOM 909 C CA . ASP B 1 49 ? 62.056 -48.297 -1.377 1.00 83.44 533 ASP B CA 1
ATOM 910 C C . ASP B 1 49 ? 62.918 -47.835 -0.190 1.00 84.61 533 ASP B C 1
ATOM 911 O O . ASP B 1 49 ? 63.647 -46.840 -0.266 1.00 81.85 533 ASP B O 1
ATOM 916 N N . ARG B 1 50 ? 62.841 -48.563 0.914 1.00 77.94 534 ARG B N 1
ATOM 917 C CA . ARG B 1 50 ? 63.644 -48.212 2.068 1.00 74.68 534 ARG B CA 1
ATOM 918 C C . ARG B 1 50 ? 65.125 -48.546 1.841 1.00 79.58 534 ARG B C 1
ATOM 919 O O . ARG B 1 50 ? 66.015 -47.756 2.171 1.00 69.35 534 ARG B O 1
ATOM 927 N N . GLU B 1 51 ? 65.384 -49.721 1.277 1.00 80.49 535 GLU B N 1
ATOM 928 C CA . GLU B 1 51 ? 66.744 -50.111 0.948 1.00 86.76 535 GLU B CA 1
ATOM 929 C C . GLU B 1 51 ? 67.378 -49.046 0.042 1.00 86.77 535 GLU B C 1
ATOM 930 O O . GLU B 1 51 ? 68.599 -48.820 0.071 1.00 76.93 535 GLU B O 1
ATOM 936 N N . GLU B 1 52 ? 66.526 -48.382 -0.736 1.00 74.20 536 GLU B N 1
ATOM 937 C CA . GLU B 1 52 ? 66.964 -47.410 -1.711 1.00 72.80 536 GLU B CA 1
ATOM 938 C C . GLU B 1 52 ? 67.346 -46.139 -0.979 1.00 83.03 536 GLU B C 1
ATOM 939 O O . GLU B 1 52 ? 68.425 -45.547 -1.229 1.00 71.04 536 GLU B O 1
ATOM 945 N N . LEU B 1 53 ? 66.480 -45.740 -0.047 1.00 79.32 537 LEU B N 1
ATOM 946 C CA . LEU B 1 53 ? 66.772 -44.581 0.794 1.00 75.05 537 LEU B CA 1
ATOM 947 C C . LEU B 1 53 ? 68.107 -44.738 1.514 1.00 68.08 537 LEU B C 1
ATOM 948 O O . LEU B 1 53 ? 68.901 -43.791 1.592 1.00 66.26 537 LEU B O 1
ATOM 953 N N . ASN B 1 54 ? 68.358 -45.938 2.033 1.00 63.20 538 ASN B N 1
ATOM 954 C CA . ASN B 1 54 ? 69.600 -46.194 2.756 1.00 75.32 538 ASN B CA 1
ATOM 955 C C . ASN B 1 54 ? 70.768 -46.034 1.817 1.00 82.45 538 ASN B C 1
ATOM 956 O O . ASN B 1 54 ? 71.793 -45.427 2.174 1.00 72.32 538 ASN B O 1
ATOM 961 N N . TYR B 1 55 ? 70.604 -46.566 0.605 1.00 85.88 539 TYR B N 1
ATOM 962 C CA . TYR B 1 55 ? 71.637 -46.428 -0.406 1.00 76.14 539 TYR B CA 1
ATOM 963 C C . TYR B 1 55 ? 72.005 -44.973 -0.598 1.00 85.87 539 TYR B C 1
ATOM 964 O O . TYR B 1 55 ? 73.183 -44.628 -0.596 1.00 63.92 539 TYR B O 1
ATOM 973 N N . TRP B 1 56 ? 71.000 -44.118 -0.761 1.00 60.56 540 TRP B N 1
ATOM 974 C CA . TRP B 1 56 ? 71.262 -42.694 -0.981 1.00 60.00 540 TRP B CA 1
ATOM 975 C C . TRP B 1 56 ? 71.868 -41.932 0.189 1.00 77.14 540 TRP B C 1
ATOM 976 O O . TRP B 1 56 ? 72.721 -41.088 -0.023 1.00 59.30 540 TRP B O 1
ATOM 987 N N . ILE B 1 57 ? 71.408 -42.207 1.412 1.00 67.74 541 ILE B N 1
ATOM 988 C CA . ILE B 1 57 ? 71.988 -41.600 2.599 1.00 69.13 541 ILE B CA 1
ATOM 989 C C . ILE B 1 57 ? 73.451 -42.028 2.657 1.00 73.00 541 ILE B C 1
ATOM 990 O O . ILE B 1 57 ? 74.365 -41.209 2.797 1.00 62.74 541 ILE B O 1
ATOM 995 N N . ARG B 1 58 ? 73.674 -43.328 2.540 1.00 67.13 542 ARG B N 1
ATOM 996 C CA . ARG B 1 58 ? 75.024 -43.847 2.558 1.00 66.10 542 ARG B CA 1
ATOM 997 C C . ARG B 1 58 ? 75.830 -43.177 1.441 1.00 84.27 542 ARG B C 1
ATOM 998 O O . ARG B 1 58 ? 76.945 -42.716 1.673 1.00 87.47 542 ARG B O 1
ATOM 1006 N N . ARG B 1 59 ? 75.246 -43.106 0.240 1.00 90.37 543 ARG B N 1
ATOM 1007 C CA . ARG B 1 59 ? 75.895 -42.496 -0.927 1.00 96.62 543 ARG B CA 1
ATOM 1008 C C . ARG B 1 59 ? 76.223 -41.045 -0.637 1.00 91.46 543 ARG B C 1
ATOM 1009 O O . ARG B 1 59 ? 77.288 -40.562 -0.985 1.00 100.60 543 ARG B O 1
ATOM 1017 N N . TYR B 1 60 ? 75.286 -40.351 -0.008 1.00 94.90 544 TYR B N 1
ATOM 1018 C CA . TYR B 1 60 ? 75.509 -38.982 0.410 1.00 93.66 544 TYR B CA 1
ATOM 1019 C C . TYR B 1 60 ? 76.724 -38.891 1.315 1.00 90.52 544 TYR B C 1
ATOM 1020 O O . TYR B 1 60 ? 77.685 -38.212 0.973 1.00 93.12 544 TYR B O 1
ATOM 1029 N N . SER B 1 61 ? 76.676 -39.556 2.473 1.00 87.15 545 SER B N 1
ATOM 1030 C CA . SER B 1 61 ? 77.799 -39.540 3.425 1.00 91.73 545 SER B CA 1
ATOM 1031 C C . SER B 1 61 ? 79.171 -39.814 2.787 1.00 107.12 545 SER B C 1
ATOM 1032 O O . SER B 1 61 ? 80.149 -39.144 3.100 1.00 108.95 545 SER B O 1
ATOM 1035 N N . ASP B 1 62 ? 79.235 -40.776 1.871 1.00 119.08 546 ASP B N 1
ATOM 1036 C CA . ASP B 1 62 ? 80.515 -41.191 1.293 1.00 133.51 546 ASP B CA 1
ATOM 1037 C C . ASP B 1 62 ? 81.028 -40.286 0.158 1.00 151.83 546 ASP B C 1
ATOM 1038 O O . ASP B 1 62 ? 82.026 -40.593 -0.498 1.00 155.64 546 ASP B O 1
ATOM 1043 N N . ALA B 1 63 ? 80.301 -39.205 -0.103 1.00 157.09 547 ALA B N 1
ATOM 1044 C CA . ALA B 1 63 ? 80.904 -37.986 -0.626 1.00 158.18 547 ALA B CA 1
ATOM 1045 C C . ALA B 1 63 ? 80.321 -36.816 0.182 1.00 186.81 547 ALA B C 1
ATOM 1046 O O . ALA B 1 63 ? 79.140 -36.497 0.042 1.00 196.61 547 ALA B O 1
ATOM 1048 N N . GLU B 1 64 ? 81.137 -36.155 1.001 1.00 192.77 548 GLU B N 1
ATOM 1049 C CA . GLU B 1 64 ? 80.626 -35.066 1.843 1.00 191.44 548 GLU B CA 1
ATOM 1050 C C . GLU B 1 64 ? 81.278 -33.721 1.522 1.00 194.89 548 GLU B C 1
ATOM 1051 O O . GLU B 1 64 ? 80.591 -32.747 1.204 1.00 192.80 548 GLU B O 1
ATOM 1057 N N . ILE C 1 5 ? 19.342 -82.277 20.756 1.00 169.19 489 ILE C N 1
ATOM 1058 C CA . ILE C 1 5 ? 19.350 -81.870 19.353 1.00 167.62 489 ILE C CA 1
ATOM 1059 C C . ILE C 1 5 ? 17.965 -81.974 18.720 1.00 155.39 489 ILE C C 1
ATOM 1060 O O . ILE C 1 5 ? 17.559 -83.034 18.256 1.00 145.62 489 ILE C O 1
ATOM 1065 N N . ASP C 1 6 ? 17.236 -80.871 18.719 1.00 140.38 490 ASP C N 1
ATOM 1066 C CA . ASP C 1 6 ? 16.001 -80.796 17.967 1.00 122.88 490 ASP C CA 1
ATOM 1067 C C . ASP C 1 6 ? 16.168 -79.664 16.965 1.00 125.92 490 ASP C C 1
ATOM 1068 O O . ASP C 1 6 ? 16.278 -78.503 17.350 1.00 124.39 490 ASP C O 1
ATOM 1073 N N . HIS C 1 7 ? 16.214 -80.013 15.683 1.00 118.70 491 HIS C N 1
ATOM 1074 C CA . HIS C 1 7 ? 16.358 -79.031 14.610 1.00 102.64 491 HIS C CA 1
ATOM 1075 C C . HIS C 1 7 ? 15.093 -78.191 14.386 1.00 105.28 491 HIS C C 1
ATOM 1076 O O . HIS C 1 7 ? 15.109 -77.256 13.574 1.00 103.79 491 HIS C O 1
ATOM 1083 N N . ARG C 1 8 ? 14.011 -78.483 15.110 1.00 101.07 492 ARG C N 1
ATOM 1084 C CA . ARG C 1 8 ? 12.817 -77.678 14.935 1.00 96.28 492 ARG C CA 1
ATOM 1085 C C . ARG C 1 8 ? 13.066 -76.524 15.874 1.00 106.36 492 ARG C C 1
ATOM 1086 O O . ARG C 1 8 ? 12.904 -76.631 17.084 1.00 127.88 492 ARG C O 1
ATOM 1094 N N . LEU C 1 9 ? 13.452 -75.406 15.283 1.00 107.33 493 LEU C N 1
ATOM 1095 C CA . LEU C 1 9 ? 13.656 -74.151 15.982 1.00 88.45 493 LEU C CA 1
ATOM 1096 C C . LEU C 1 9 ? 12.301 -73.558 16.262 1.00 84.33 493 LEU C C 1
ATOM 1097 O O . LEU C 1 9 ? 11.294 -74.001 15.727 1.00 92.09 493 LEU C O 1
ATOM 1102 N N . THR C 1 10 ? 12.276 -72.574 17.136 1.00 94.72 494 THR C N 1
ATOM 1103 C CA . THR C 1 10 ? 11.038 -71.931 17.515 1.00 101.75 494 THR C CA 1
ATOM 1104 C C . THR C 1 10 ? 11.109 -70.532 16.950 1.00 91.22 494 THR C C 1
ATOM 1105 O O . THR C 1 10 ? 12.198 -70.030 16.649 1.00 77.78 494 THR C O 1
ATOM 1109 N N . ASP C 1 11 ? 9.948 -69.918 16.778 1.00 85.52 495 ASP C N 1
ATOM 1110 C CA . ASP C 1 11 ? 9.880 -68.598 16.178 1.00 97.58 495 ASP C CA 1
ATOM 1111 C C . ASP C 1 11 ? 10.922 -67.633 16.772 1.00 102.00 495 ASP C C 1
ATOM 1112 O O . ASP C 1 11 ? 11.731 -67.033 16.017 1.00 85.53 495 ASP C O 1
ATOM 1117 N N . ARG C 1 12 ? 10.938 -67.537 18.105 1.00 91.74 496 ARG C N 1
ATOM 1118 C CA . ARG C 1 12 ? 11.933 -66.738 18.819 1.00 103.62 496 ARG C CA 1
ATOM 1119 C C . ARG C 1 12 ? 13.368 -67.176 18.490 1.00 108.67 496 ARG C C 1
ATOM 1120 O O . ARG C 1 12 ? 14.225 -66.335 18.188 1.00 111.03 496 ARG C O 1
ATOM 1128 N N . GLU C 1 13 ? 13.634 -68.479 18.537 1.00 93.21 497 GLU C N 1
ATOM 1129 C CA . GLU C 1 13 ? 14.964 -68.954 18.176 1.00 91.96 497 GLU C CA 1
ATOM 1130 C C . GLU C 1 13 ? 15.280 -68.574 16.730 1.00 98.39 497 GLU C C 1
ATOM 1131 O O . GLU C 1 13 ? 16.385 -68.112 16.437 1.00 102.01 497 GLU C O 1
ATOM 1137 N N . TRP C 1 14 ? 14.320 -68.766 15.824 1.00 94.20 498 TRP C N 1
ATOM 1138 C CA . TRP C 1 14 ? 14.565 -68.440 14.417 1.00 99.13 498 TRP C CA 1
ATOM 1139 C C . TRP C 1 14 ? 14.985 -66.980 14.289 1.00 96.00 498 TRP C C 1
ATOM 1140 O O . TRP C 1 14 ? 16.002 -66.664 13.660 1.00 79.40 498 TRP C O 1
ATOM 1151 N N . ALA C 1 15 ? 14.212 -66.086 14.895 1.00 90.37 499 ALA C N 1
ATOM 1152 C CA . ALA C 1 15 ? 14.512 -64.673 14.752 1.00 80.03 499 ALA C CA 1
ATOM 1153 C C . ALA C 1 15 ? 15.894 -64.367 15.309 1.00 92.78 499 ALA C C 1
ATOM 1154 O O . ALA C 1 15 ? 16.591 -63.487 14.814 1.00 100.52 499 ALA C O 1
ATOM 1156 N N . GLU C 1 16 ? 16.290 -65.099 16.342 1.00 102.20 500 GLU C N 1
ATOM 1157 C CA . GLU C 1 16 ? 17.604 -64.910 16.924 1.00 102.82 500 GLU C CA 1
ATOM 1158 C C . GLU C 1 16 ? 18.648 -65.214 15.863 1.00 96.87 500 GLU C C 1
ATOM 1159 O O . GLU C 1 16 ? 19.531 -64.393 15.563 1.00 88.76 500 GLU C O 1
ATOM 1165 N N . GLU C 1 17 ? 18.521 -66.405 15.293 1.00 85.38 501 GLU C N 1
ATOM 1166 C CA . GLU C 1 17 ? 19.454 -66.893 14.300 1.00 81.43 501 GLU C CA 1
ATOM 1167 C C . GLU C 1 17 ? 19.598 -65.881 13.167 1.00 88.14 501 GLU C C 1
ATOM 1168 O O . GLU C 1 17 ? 20.712 -65.544 12.761 1.00 83.05 501 GLU C O 1
ATOM 1174 N N . TRP C 1 18 ? 18.469 -65.383 12.668 1.00 91.19 502 TRP C N 1
ATOM 1175 C CA . TRP C 1 18 ? 18.488 -64.428 11.562 1.00 90.65 502 TRP C CA 1
ATOM 1176 C C . TRP C 1 18 ? 19.202 -63.141 11.967 1.00 90.06 502 TRP C C 1
ATOM 1177 O O . TRP C 1 18 ? 20.167 -62.727 11.320 1.00 88.52 502 TRP C O 1
ATOM 1188 N N . LYS C 1 19 ? 18.739 -62.528 13.052 1.00 94.68 503 LYS C N 1
ATOM 1189 C CA . LYS C 1 19 ? 19.345 -61.299 13.550 1.00 97.10 503 LYS C CA 1
ATOM 1190 C C . LYS C 1 19 ? 20.816 -61.498 13.911 1.00 96.13 503 LYS C C 1
ATOM 1191 O O . LYS C 1 19 ? 21.627 -60.586 13.757 1.00 103.26 503 LYS C O 1
ATOM 1197 N N . HIS C 1 20 ? 21.178 -62.689 14.371 1.00 85.29 504 HIS C N 1
ATOM 1198 C CA . HIS C 1 20 ? 22.590 -62.934 14.607 1.00 90.28 504 HIS C CA 1
ATOM 1199 C C . HIS C 1 20 ? 23.416 -62.975 13.323 1.00 86.18 504 HIS C C 1
ATOM 1200 O O . HIS C 1 20 ? 24.511 -62.419 13.282 1.00 90.87 504 HIS C O 1
ATOM 1207 N N . LEU C 1 21 ? 22.907 -63.632 12.284 1.00 91.87 505 LEU C N 1
ATOM 1208 C CA . LEU C 1 21 ? 23.522 -63.530 10.959 1.00 93.91 505 LEU C CA 1
ATOM 1209 C C . LEU C 1 21 ? 23.697 -62.073 10.557 1.00 90.46 505 LEU C C 1
ATOM 1210 O O . LEU C 1 21 ? 24.752 -61.686 10.045 1.00 82.18 505 LEU C O 1
ATOM 1215 N N . ASP C 1 22 ? 22.659 -61.263 10.762 1.00 81.70 506 ASP C N 1
ATOM 1216 C CA . ASP C 1 22 ? 22.770 -59.874 10.361 1.00 80.83 506 ASP C CA 1
ATOM 1217 C C . ASP C 1 22 ? 23.971 -59.264 11.022 1.00 81.69 506 ASP C C 1
ATOM 1218 O O . ASP C 1 22 ? 24.792 -58.632 10.378 1.00 77.78 506 ASP C O 1
ATOM 1223 N N . HIS C 1 23 ? 24.067 -59.480 12.324 1.00 84.77 507 HIS C N 1
ATOM 1224 C CA . HIS C 1 23 ? 25.151 -58.941 13.108 1.00 83.08 507 HIS C CA 1
ATOM 1225 C C . HIS C 1 23 ? 26.537 -59.401 12.643 1.00 86.59 507 HIS C C 1
ATOM 1226 O O . HIS C 1 23 ? 27.451 -58.593 12.521 1.00 86.83 507 HIS C O 1
ATOM 1233 N N . LEU C 1 24 ? 26.696 -60.695 12.392 1.00 89.95 508 LEU C N 1
ATOM 1234 C CA . LEU C 1 24 ? 27.955 -61.214 11.867 1.00 86.10 508 LEU C CA 1
ATOM 1235 C C . LEU C 1 24 ? 28.379 -60.453 10.610 1.00 86.87 508 LEU C C 1
ATOM 1236 O O . LEU C 1 24 ? 29.533 -60.036 10.474 1.00 84.07 508 LEU C O 1
ATOM 1241 N N . LEU C 1 25 ? 27.438 -60.285 9.687 1.00 81.70 509 LEU C N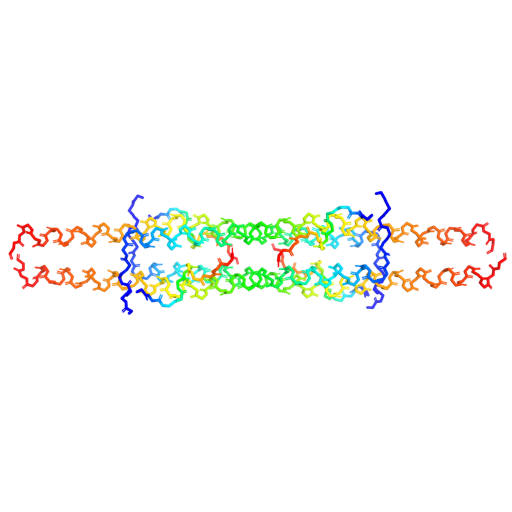 1
ATOM 1242 C CA . LEU C 1 25 ? 27.721 -59.637 8.415 1.00 85.75 509 LEU C CA 1
ATOM 1243 C C . LEU C 1 25 ? 28.072 -58.175 8.618 1.00 89.80 509 LEU C C 1
ATOM 1244 O O . LEU C 1 25 ? 28.981 -57.651 7.975 1.00 97.27 509 LEU C O 1
ATOM 1249 N N . ASN C 1 26 ? 27.360 -57.521 9.524 1.00 87.19 510 ASN C N 1
ATOM 1250 C CA . ASN C 1 26 ? 27.646 -56.129 9.830 1.00 87.77 510 ASN C CA 1
ATOM 1251 C C . ASN C 1 26 ? 29.035 -55.974 10.416 1.00 88.54 510 ASN C C 1
ATOM 1252 O O . ASN C 1 26 ? 29.765 -55.079 10.010 1.00 102.29 510 ASN C O 1
ATOM 1257 N N . CYS C 1 27 ? 29.416 -56.852 11.347 1.00 74.69 511 CYS C N 1
ATOM 1258 C CA . CYS C 1 27 ? 30.783 -56.829 11.892 1.00 73.54 511 CYS C CA 1
ATOM 1259 C C . CYS C 1 27 ? 31.817 -56.934 10.782 1.00 89.84 511 CYS C C 1
ATOM 1260 O O . CYS C 1 27 ? 32.783 -56.170 10.724 1.00 97.42 511 CYS C O 1
ATOM 1263 N N . ILE C 1 28 ? 31.602 -57.888 9.891 1.00 83.66 512 ILE C N 1
ATOM 1264 C CA . ILE C 1 28 ? 32.488 -58.068 8.760 1.00 78.78 512 ILE C CA 1
ATOM 1265 C C . ILE C 1 28 ? 32.631 -56.787 7.934 1.00 86.31 512 ILE C C 1
ATOM 1266 O O . ILE C 1 28 ? 33.746 -56.352 7.642 1.00 83.86 512 ILE C O 1
ATOM 1271 N N . MET C 1 29 ? 31.515 -56.160 7.582 1.00 81.73 513 MET C N 1
ATOM 1272 C CA . MET C 1 29 ? 31.590 -54.892 6.868 1.00 82.44 513 MET C CA 1
ATOM 1273 C C . MET C 1 29 ? 32.356 -53.863 7.680 1.00 87.87 513 MET C C 1
ATOM 1274 O O . MET C 1 29 ? 33.177 -53.112 7.152 1.00 94.11 513 MET C O 1
ATOM 1279 N N . ASP C 1 30 ? 32.084 -53.826 8.975 1.00 85.05 514 ASP C N 1
ATOM 1280 C CA . ASP C 1 30 ? 32.676 -52.808 9.815 1.00 82.56 514 ASP C CA 1
ATOM 1281 C C . ASP C 1 30 ? 34.181 -53.016 9.854 1.00 90.44 514 ASP C C 1
ATOM 1282 O O . ASP C 1 30 ? 34.950 -52.056 9.800 1.00 93.96 514 ASP C O 1
ATOM 1287 N N . MET C 1 31 ? 34.603 -54.274 9.920 1.00 85.19 515 MET C N 1
ATOM 1288 C CA . MET C 1 31 ? 36.028 -54.571 9.938 1.00 76.44 515 MET C CA 1
ATOM 1289 C C . MET C 1 31 ? 36.660 -54.160 8.612 1.00 85.08 515 MET C C 1
ATOM 1290 O O . MET C 1 31 ? 37.716 -53.531 8.587 1.00 93.22 515 MET C O 1
ATOM 1295 N N . VAL C 1 32 ? 35.995 -54.503 7.514 1.00 77.21 516 VAL C N 1
ATOM 1296 C CA . VAL C 1 32 ? 36.505 -54.196 6.187 1.00 76.26 516 VAL C CA 1
ATOM 1297 C C . VAL C 1 32 ? 36.587 -52.695 5.989 1.00 83.05 516 VAL C C 1
ATOM 1298 O O . VAL C 1 32 ? 37.562 -52.199 5.442 1.00 91.40 516 VAL C O 1
ATOM 1302 N N . GLU C 1 33 ? 35.565 -51.973 6.442 1.00 86.57 517 GLU C N 1
ATOM 1303 C CA . GLU C 1 33 ? 35.514 -50.522 6.251 1.00 95.82 517 GLU C CA 1
ATOM 1304 C C . GLU C 1 33 ? 36.596 -49.818 7.065 1.00 96.26 517 GLU C C 1
ATOM 1305 O O . GLU C 1 33 ? 37.268 -48.908 6.570 1.00 90.53 517 GLU C O 1
ATOM 1311 N N . LYS C 1 34 ? 36.774 -50.243 8.310 1.00 89.92 518 LYS C N 1
ATOM 1312 C CA . LYS C 1 34 ? 37.840 -49.678 9.125 1.00 95.58 518 LYS C CA 1
ATOM 1313 C C . LYS C 1 34 ? 39.193 -49.991 8.503 1.00 98.85 518 LYS C C 1
ATOM 1314 O O . LYS C 1 34 ? 40.063 -49.128 8.439 1.00 114.91 518 LYS C O 1
ATOM 1320 N N . THR C 1 35 ? 39.342 -51.213 8.003 1.00 86.37 519 THR C N 1
ATOM 1321 C CA . THR C 1 35 ? 40.554 -51.614 7.296 1.00 90.29 519 THR C CA 1
ATOM 1322 C C . THR C 1 35 ? 40.841 -50.733 6.069 1.00 86.99 519 THR C C 1
ATOM 1323 O O . THR C 1 35 ? 41.969 -50.253 5.876 1.00 77.76 519 THR C O 1
ATOM 1327 N N . ARG C 1 36 ? 39.807 -50.519 5.264 1.00 77.93 520 ARG C N 1
ATOM 1328 C CA . ARG C 1 36 ? 39.873 -49.675 4.083 1.00 72.05 520 ARG C CA 1
ATOM 1329 C C . ARG C 1 36 ? 40.408 -48.278 4.387 1.00 88.50 520 ARG C C 1
ATOM 1330 O O . ARG C 1 36 ? 41.332 -47.796 3.718 1.00 90.90 520 ARG C O 1
ATOM 1338 N N . ARG C 1 37 ? 39.814 -47.623 5.382 1.00 98.06 521 ARG C N 1
ATOM 1339 C CA . ARG C 1 37 ? 40.197 -46.259 5.736 1.00 96.89 521 ARG C CA 1
ATOM 1340 C C . ARG C 1 37 ? 41.635 -46.266 6.193 1.00 91.39 521 ARG C C 1
ATOM 1341 O O . ARG C 1 37 ? 42.409 -45.342 5.895 1.00 74.96 521 ARG C O 1
ATOM 1349 N N . SER C 1 38 ? 41.966 -47.326 6.928 1.00 76.93 522 SER C N 1
ATOM 1350 C CA . SER C 1 38 ? 43.288 -47.536 7.483 1.00 77.87 522 SER C CA 1
ATOM 1351 C C . SER C 1 38 ? 44.347 -47.361 6.397 1.00 86.72 522 SER C C 1
ATOM 1352 O O . SER C 1 38 ? 45.383 -46.704 6.601 1.00 80.39 522 SER C O 1
ATOM 1355 N N . LEU C 1 39 ? 44.064 -47.943 5.234 1.00 79.56 523 LEU C N 1
ATOM 1356 C CA . LEU C 1 39 ? 44.969 -47.879 4.090 1.00 77.86 523 LEU C CA 1
ATOM 1357 C C . LEU C 1 39 ? 45.120 -46.460 3.529 1.00 84.40 523 LEU C C 1
ATOM 1358 O O . LEU C 1 39 ? 46.142 -46.124 2.930 1.00 93.68 523 LEU C O 1
ATOM 1363 N N . THR C 1 40 ? 44.102 -45.630 3.707 1.00 78.29 524 THR C N 1
ATOM 1364 C CA . THR C 1 40 ? 44.236 -44.223 3.370 1.00 91.01 524 THR C CA 1
ATOM 1365 C C . THR C 1 40 ? 45.425 -43.616 4.102 1.00 100.44 524 THR C C 1
ATOM 1366 O O . THR C 1 40 ? 46.188 -42.826 3.523 1.00 97.14 524 THR C O 1
ATOM 1370 N N . VAL C 1 41 ? 45.589 -43.992 5.369 1.00 87.61 525 VAL C N 1
ATOM 1371 C CA . VAL C 1 41 ? 46.694 -43.462 6.152 1.00 81.93 525 VAL C CA 1
ATOM 1372 C C . VAL C 1 41 ? 48.020 -44.152 5.842 1.00 80.43 525 VAL C C 1
ATOM 1373 O O . VAL C 1 41 ? 49.049 -43.483 5.721 1.00 79.81 525 VAL C O 1
ATOM 1377 N N . LEU C 1 42 ? 47.992 -45.480 5.704 1.00 73.26 526 LEU C N 1
ATOM 1378 C CA . LEU C 1 42 ? 49.196 -46.238 5.343 1.00 81.62 526 LEU C CA 1
ATOM 1379 C C . LEU C 1 42 ? 49.868 -45.695 4.075 1.00 90.05 526 LEU C C 1
ATOM 1380 O O . LEU C 1 42 ? 51.099 -45.673 3.968 1.00 88.30 526 LEU C O 1
ATOM 1385 N N . ARG C 1 43 ? 49.042 -45.274 3.122 1.00 79.45 527 ARG C N 1
ATOM 1386 C CA . ARG C 1 43 ? 49.505 -44.746 1.857 1.00 81.99 527 ARG C CA 1
ATOM 1387 C C . ARG C 1 43 ? 50.199 -43.387 2.038 1.00 93.17 527 ARG C C 1
ATOM 1388 O O . ARG C 1 43 ? 51.222 -43.083 1.394 1.00 67.99 527 ARG C O 1
ATOM 1396 N N . ARG C 1 44 ? 49.637 -42.564 2.915 1.00 84.90 528 ARG C N 1
ATOM 1397 C CA . ARG C 1 44 ? 50.247 -41.287 3.202 1.00 78.77 528 ARG C CA 1
ATOM 1398 C C . ARG C 1 44 ? 51.635 -41.539 3.802 1.00 86.78 528 ARG C C 1
ATOM 1399 O O . ARG C 1 44 ? 52.565 -40.744 3.627 1.00 83.22 528 ARG C O 1
ATOM 1407 N N . CYS C 1 45 ? 51.770 -42.667 4.491 1.00 76.83 529 CYS C N 1
ATOM 1408 C CA . CYS C 1 45 ? 53.050 -43.061 5.061 1.00 77.09 529 CYS C CA 1
ATOM 1409 C C . CYS C 1 45 ? 54.057 -43.442 3.985 1.00 86.56 529 CYS C C 1
ATOM 1410 O O . CYS C 1 45 ? 55.165 -42.909 3.961 1.00 90.62 529 CYS C O 1
ATOM 1413 N N . GLN C 1 46 ? 53.665 -44.374 3.112 1.00 85.71 530 GLN C N 1
ATOM 1414 C CA . GLN C 1 46 ? 54.450 -44.770 1.945 1.00 72.78 530 GLN C CA 1
ATOM 1415 C C . GLN C 1 46 ? 54.901 -43.498 1.215 1.00 83.73 530 GLN C C 1
ATOM 1416 O O . GLN C 1 46 ? 56.092 -43.308 0.902 1.00 75.95 530 GLN C O 1
ATOM 1422 N N . GLU C 1 47 ? 53.949 -42.604 0.984 1.00 74.11 531 GLU C N 1
ATOM 1423 C CA . GLU C 1 47 ? 54.244 -41.363 0.287 1.00 70.26 531 GLU C CA 1
ATOM 1424 C C . GLU C 1 47 ? 55.288 -40.497 0.983 1.00 83.28 531 GLU C C 1
ATOM 1425 O O . GLU C 1 47 ? 56.150 -39.907 0.316 1.00 89.38 531 GLU C O 1
ATOM 1431 N N . ALA C 1 48 ? 55.210 -40.428 2.312 1.00 76.24 532 ALA C N 1
ATOM 1432 C CA . ALA C 1 48 ? 56.198 -39.716 3.119 1.00 66.50 532 ALA C CA 1
ATOM 1433 C C . ALA C 1 48 ? 57.606 -40.286 2.910 1.00 82.04 532 ALA C C 1
ATOM 1434 O O . ALA C 1 48 ? 58.614 -39.539 2.876 1.00 77.62 532 ALA C O 1
ATOM 1436 N N . ASP C 1 49 ? 57.666 -41.612 2.783 1.00 72.91 533 ASP C N 1
ATOM 1437 C CA . ASP C 1 49 ? 58.913 -42.296 2.466 1.00 84.43 533 ASP C CA 1
ATOM 1438 C C . ASP C 1 49 ? 59.509 -41.790 1.146 1.00 84.07 533 ASP C C 1
ATOM 1439 O O . ASP C 1 49 ? 60.705 -41.484 1.082 1.00 80.25 533 ASP C O 1
ATOM 1444 N N . ARG C 1 50 ? 58.67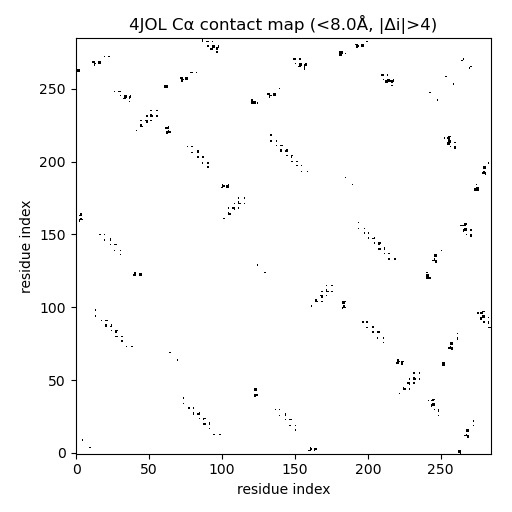5 -41.696 0.107 1.00 75.16 534 ARG C N 1
ATOM 1445 C CA . ARG C 1 50 ? 59.088 -41.172 -1.196 1.00 79.52 534 ARG C CA 1
ATOM 1446 C C . ARG C 1 50 ? 59.638 -39.769 -1.130 1.00 85.98 534 ARG C C 1
ATOM 1447 O O . ARG C 1 50 ? 60.704 -39.467 -1.698 1.00 67.84 534 ARG C O 1
ATOM 1455 N N . GLU C 1 51 ? 58.860 -38.896 -0.495 1.00 70.23 535 GLU C N 1
ATOM 1456 C CA . GLU C 1 51 ? 59.284 -37.532 -0.319 1.00 68.42 535 GLU C CA 1
ATOM 1457 C C . GLU C 1 51 ? 60.709 -37.531 0.255 1.00 75.69 535 GLU C C 1
ATOM 1458 O O . GLU C 1 51 ? 61.583 -36.810 -0.241 1.00 70.66 535 GLU C O 1
ATOM 1464 N N . GLU C 1 52 ? 60.959 -38.384 1.250 1.00 72.23 536 GLU C N 1
ATOM 1465 C CA . GLU C 1 52 ? 62.289 -38.456 1.838 1.00 73.98 536 GLU C CA 1
ATOM 1466 C C . GLU C 1 52 ? 63.365 -38.990 0.906 1.00 74.62 536 GLU C C 1
ATOM 1467 O O . GLU C 1 52 ? 64.464 -38.414 0.833 1.00 67.36 536 GLU C O 1
ATOM 1473 N N . LEU C 1 53 ? 63.056 -40.073 0.193 1.00 73.86 537 LEU C N 1
ATOM 1474 C CA . LEU C 1 53 ? 63.946 -40.553 -0.857 1.00 71.78 537 LEU C CA 1
ATOM 1475 C C . LEU C 1 53 ? 64.247 -39.417 -1.821 1.00 76.76 537 LEU C C 1
ATOM 1476 O O . LEU C 1 53 ? 65.415 -39.080 -2.074 1.00 68.86 537 LEU C O 1
ATOM 1481 N N . ASN C 1 54 ? 63.189 -38.806 -2.341 1.00 73.09 538 ASN C N 1
ATOM 1482 C CA . ASN C 1 54 ? 63.376 -37.729 -3.292 1.00 79.28 538 ASN C CA 1
ATOM 1483 C C . ASN C 1 54 ? 64.243 -36.666 -2.658 1.00 84.23 538 ASN C C 1
ATOM 1484 O O . ASN C 1 54 ? 65.196 -36.171 -3.277 1.00 77.79 538 ASN C O 1
ATOM 1489 N N . TYR C 1 55 ? 63.940 -36.360 -1.399 1.00 87.16 539 TYR C N 1
ATOM 1490 C CA . TYR C 1 55 ? 64.691 -35.359 -0.653 1.00 72.69 539 TYR C CA 1
ATOM 1491 C C . TYR C 1 55 ? 66.193 -35.617 -0.717 1.00 76.08 539 TYR C C 1
ATOM 1492 O O . TYR C 1 55 ? 66.975 -34.716 -1.037 1.00 71.09 539 TYR C O 1
ATOM 1501 N N . TRP C 1 56 ? 66.600 -36.842 -0.402 1.00 69.85 540 TRP C N 1
ATOM 1502 C CA . TRP C 1 56 ? 68.026 -37.158 -0.392 1.00 75.28 540 TRP C CA 1
ATOM 1503 C C . TRP C 1 56 ? 68.648 -37.126 -1.769 1.00 80.73 540 TRP C C 1
ATOM 1504 O O . TRP C 1 56 ? 69.760 -36.624 -1.935 1.00 77.12 540 TRP C O 1
ATOM 1515 N N . ILE C 1 57 ? 67.937 -37.660 -2.757 1.00 73.20 541 ILE C N 1
ATOM 1516 C CA . ILE C 1 57 ? 68.432 -37.617 -4.122 1.00 76.67 541 ILE C CA 1
ATOM 1517 C C . ILE C 1 57 ? 68.673 -36.153 -4.521 1.00 92.48 541 ILE C C 1
ATOM 1518 O O . ILE C 1 57 ? 69.764 -35.798 -4.995 1.00 72.63 541 ILE C O 1
ATOM 1523 N N . ARG C 1 58 ? 67.669 -35.303 -4.304 1.00 86.63 542 ARG C N 1
ATOM 1524 C CA . ARG C 1 58 ? 67.826 -33.860 -4.507 1.00 88.83 542 ARG C CA 1
ATOM 1525 C C . ARG C 1 58 ? 68.994 -33.314 -3.684 1.00 92.56 542 ARG C C 1
ATOM 1526 O O . ARG C 1 58 ? 69.816 -32.561 -4.188 1.00 80.55 542 ARG C O 1
ATOM 1534 N N . ARG C 1 59 ? 69.056 -33.678 -2.403 1.00 100.60 543 ARG C N 1
ATOM 1535 C CA . ARG C 1 59 ? 70.088 -33.141 -1.513 1.00 104.08 543 ARG C CA 1
ATOM 1536 C C . ARG C 1 59 ? 71.449 -33.572 -2.016 1.00 97.68 543 ARG C C 1
ATOM 1537 O O . ARG C 1 59 ? 72.409 -32.807 -1.992 1.00 109.81 543 ARG C O 1
ATOM 1545 N N . TYR C 1 60 ? 71.518 -34.798 -2.503 1.00 88.11 544 TYR C N 1
ATOM 1546 C CA . TYR C 1 60 ? 72.755 -35.321 -3.049 1.00 100.95 544 TYR C CA 1
ATOM 1547 C C . TYR C 1 60 ? 73.204 -34.642 -4.350 1.00 108.89 544 TYR C C 1
ATOM 1548 O O . TYR C 1 60 ? 74.382 -34.333 -4.505 1.00 119.28 544 TYR C O 1
ATOM 1557 N N . SER C 1 61 ? 72.281 -34.420 -5.284 1.00 100.13 545 SER C N 1
ATOM 1558 C CA . SER C 1 61 ? 72.652 -33.845 -6.578 1.00 114.34 545 SER C CA 1
ATOM 1559 C C . SER C 1 61 ? 72.861 -32.329 -6.547 1.00 127.98 545 SER C C 1
ATOM 1560 O O . SER C 1 61 ? 73.446 -31.767 -7.470 1.00 128.45 545 SER C O 1
ATOM 1563 N N . ASP C 1 62 ? 72.375 -31.671 -5.497 1.00 139.65 546 ASP C N 1
ATOM 1564 C CA . ASP C 1 62 ? 72.557 -30.222 -5.349 1.00 144.79 546 ASP C CA 1
ATOM 1565 C C . ASP C 1 62 ? 73.923 -29.856 -4.782 1.00 146.93 546 ASP C C 1
ATOM 1566 O O . ASP C 1 62 ? 74.454 -28.783 -5.068 1.00 143.47 546 ASP C O 1
ATOM 1571 N N . ALA C 1 63 ? 74.485 -30.751 -3.978 1.00 160.87 547 ALA C N 1
ATOM 1572 C CA . ALA C 1 63 ? 75.901 -30.681 -3.658 1.00 180.35 547 ALA C CA 1
ATOM 1573 C C . ALA C 1 63 ? 76.558 -31.717 -4.555 1.00 204.63 547 ALA C C 1
ATOM 1574 O O . ALA C 1 63 ? 76.448 -32.919 -4.311 1.00 208.39 547 ALA C O 1
ATOM 1576 N N . GLU C 1 64 ? 77.257 -31.237 -5.580 1.00 217.61 548 GLU C N 1
ATOM 1577 C CA . GLU C 1 64 ? 77.753 -32.083 -6.669 1.00 217.98 548 GLU C CA 1
ATOM 1578 C C . GLU C 1 64 ? 78.267 -33.450 -6.207 1.00 212.24 548 GLU C C 1
ATOM 1579 O O . GLU C 1 64 ? 77.650 -34.483 -6.486 1.00 202.36 548 GLU C O 1
ATOM 1585 N N . ILE D 1 5 ? 60.907 -58.413 -11.072 1.00 141.27 489 ILE D N 1
ATOM 1586 C CA . ILE D 1 5 ? 61.972 -57.789 -10.286 1.00 143.01 489 ILE D CA 1
ATOM 1587 C C . ILE D 1 5 ? 61.970 -56.263 -10.397 1.00 136.77 489 ILE D C 1
ATOM 1588 O O . ILE D 1 5 ? 61.269 -55.692 -11.222 1.00 146.41 489 ILE D O 1
ATOM 1593 N N . ASP D 1 6 ? 62.802 -55.608 -9.601 1.00 130.12 490 ASP D N 1
ATOM 1594 C CA . ASP D 1 6 ? 62.598 -54.194 -9.275 1.00 135.97 490 ASP D CA 1
ATOM 1595 C C . ASP D 1 6 ? 61.277 -53.933 -8.552 1.00 131.24 490 ASP D C 1
ATOM 1596 O O . ASP D 1 6 ? 60.279 -53.506 -9.141 1.00 117.34 490 ASP D O 1
ATOM 1601 N N . HIS D 1 7 ? 61.291 -54.266 -7.270 1.00 122.10 491 HIS D N 1
ATOM 1602 C CA . HIS D 1 7 ? 60.231 -53.924 -6.342 1.00 102.33 491 HIS D CA 1
ATOM 1603 C C . HIS D 1 7 ? 60.069 -52.404 -6.173 1.00 106.08 491 HIS D C 1
ATOM 1604 O O . HIS D 1 7 ? 59.179 -51.957 -5.453 1.00 116.39 491 HIS D O 1
ATOM 1611 N N . ARG D 1 8 ? 60.910 -51.596 -6.819 1.00 103.99 492 ARG D N 1
ATOM 1612 C CA . ARG D 1 8 ? 60.794 -50.155 -6.623 1.00 94.95 492 ARG D CA 1
ATOM 1613 C C . ARG D 1 8 ? 59.749 -49.640 -7.591 1.00 96.13 492 ARG D C 1
ATOM 1614 O O . ARG D 1 8 ? 60.006 -49.478 -8.774 1.00 116.00 492 ARG D O 1
ATOM 1622 N N . LEU D 1 9 ? 58.578 -49.336 -7.046 1.00 99.69 493 LEU D N 1
ATOM 1623 C CA . LEU D 1 9 ? 57.421 -48.880 -7.813 1.00 90.19 493 LEU D CA 1
ATOM 1624 C C . LEU D 1 9 ? 57.608 -47.440 -8.212 1.00 82.58 493 LEU D C 1
ATOM 1625 O O . LEU D 1 9 ? 58.466 -46.755 -7.676 1.00 97.46 493 LEU D O 1
ATOM 1630 N N . THR D 1 10 ? 56.820 -46.980 -9.169 1.00 87.79 494 THR D N 1
ATOM 1631 C CA . THR D 1 10 ? 56.890 -45.581 -9.521 1.00 97.91 494 THR D CA 1
ATOM 1632 C C . THR D 1 10 ? 55.699 -44.943 -8.856 1.00 89.37 494 THR D C 1
ATOM 1633 O O . THR D 1 10 ? 54.807 -45.645 -8.397 1.00 74.11 494 THR D O 1
ATOM 1637 N N . ASP D 1 11 ? 55.634 -43.620 -8.881 1.00 93.17 495 ASP D N 1
ATOM 1638 C CA . ASP D 1 11 ? 54.559 -42.922 -8.191 1.00 94.27 495 ASP D CA 1
ATOM 1639 C C . ASP D 1 11 ? 53.191 -43.316 -8.764 1.00 102.31 495 ASP D C 1
ATOM 1640 O O . ASP D 1 11 ? 52.252 -43.634 -8.010 1.00 94.11 495 ASP D O 1
ATOM 1645 N N . ARG D 1 12 ? 53.116 -43.334 -10.094 1.00 108.32 496 ARG D N 1
ATOM 1646 C CA . ARG D 1 12 ? 51.940 -43.782 -10.834 1.00 116.66 496 ARG D CA 1
ATOM 1647 C C . ARG D 1 12 ? 51.539 -45.198 -10.415 1.00 108.36 496 ARG D C 1
ATOM 1648 O O . ARG D 1 12 ? 50.373 -45.460 -10.095 1.00 112.86 496 ARG D O 1
ATOM 1656 N N . GLU D 1 13 ? 52.504 -46.113 -10.415 1.00 87.65 497 GLU D N 1
ATOM 1657 C CA . GLU D 1 13 ? 52.212 -47.490 -10.036 1.00 95.64 497 GLU D CA 1
ATOM 1658 C C . GLU D 1 13 ? 51.747 -47.575 -8.580 1.00 104.16 497 GLU D C 1
ATOM 1659 O O . GLU D 1 13 ? 50.790 -48.284 -8.277 1.00 112.53 497 GLU D O 1
ATOM 1665 N N . TRP D 1 14 ? 52.417 -46.851 -7.683 1.00 100.44 498 TRP D N 1
ATOM 1666 C CA . TRP D 1 14 ? 52.010 -46.845 -6.276 1.00 94.48 498 TRP D CA 1
ATOM 1667 C C . TRP D 1 14 ? 50.540 -46.456 -6.163 1.00 92.83 498 TRP D C 1
ATOM 1668 O O . TRP D 1 14 ? 49.732 -47.183 -5.573 1.00 83.53 498 TRP D O 1
ATOM 1679 N N . ALA D 1 15 ? 50.183 -45.323 -6.755 1.00 83.32 499 ALA D N 1
ATOM 1680 C CA . ALA D 1 15 ? 48.819 -44.846 -6.620 1.00 86.14 499 ALA D CA 1
ATOM 1681 C C . ALA D 1 15 ? 47.851 -45.856 -7.205 1.00 96.17 499 ALA D C 1
ATOM 1682 O O . ALA D 1 15 ? 46.690 -45.908 -6.815 1.00 100.82 499 ALA D O 1
ATOM 1684 N N . GLU D 1 16 ? 48.332 -46.654 -8.150 1.00 103.06 500 GLU D N 1
ATOM 1685 C CA . GLU D 1 16 ? 47.488 -47.647 -8.782 1.00 105.37 500 GLU D CA 1
ATOM 1686 C C . GLU D 1 16 ? 47.161 -48.706 -7.742 1.00 92.82 500 GLU D C 1
ATOM 1687 O O . GLU D 1 16 ? 45.995 -49.063 -7.519 1.00 87.92 500 GLU D O 1
ATOM 1693 N N . GLU D 1 17 ? 48.209 -49.185 -7.089 1.00 80.02 501 GLU D N 1
ATOM 1694 C CA . GLU D 1 17 ? 48.082 -50.260 -6.130 1.00 77.86 501 GLU D CA 1
ATOM 1695 C C . GLU D 1 17 ? 47.116 -49.868 -5.003 1.00 88.31 501 GLU D C 1
ATOM 1696 O O . GLU D 1 17 ? 46.244 -50.647 -4.611 1.00 83.12 501 GLU D O 1
ATOM 1702 N N . TRP D 1 18 ? 47.261 -48.652 -4.488 1.00 89.07 502 TRP D N 1
ATOM 1703 C CA . TRP D 1 18 ? 46.411 -48.212 -3.390 1.00 89.12 502 TRP D CA 1
ATOM 1704 C C . TRP D 1 18 ? 44.960 -48.188 -3.866 1.00 88.57 502 TRP D C 1
ATOM 1705 O O . TRP D 1 18 ? 44.082 -48.820 -3.268 1.00 87.15 502 TRP D O 1
ATOM 1716 N N . LYS D 1 19 ? 44.734 -47.483 -4.970 1.00 92.20 503 LYS D N 1
ATOM 1717 C CA . LYS D 1 19 ? 43.431 -47.400 -5.621 1.00 92.70 503 LYS D CA 1
ATOM 1718 C C . LYS D 1 19 ? 42.850 -48.786 -5.869 1.00 93.57 503 LYS D C 1
ATOM 1719 O O . LYS D 1 19 ? 41.651 -49.010 -5.711 1.00 98.78 503 LYS D O 1
ATOM 1725 N N . HIS D 1 20 ? 43.695 -49.730 -6.253 1.00 83.17 504 HIS D N 1
ATOM 1726 C CA . HIS D 1 20 ? 43.191 -51.069 -6.485 1.00 86.54 504 HIS D CA 1
ATOM 1727 C C . HIS D 1 20 ? 42.792 -51.792 -5.207 1.00 83.96 504 HIS D C 1
ATOM 1728 O O . HIS D 1 20 ? 41.726 -52.409 -5.156 1.00 91.87 504 HIS D O 1
ATOM 1735 N N . LEU D 1 21 ? 43.643 -51.726 -4.184 1.00 85.11 505 LEU D N 1
ATOM 1736 C CA . LEU D 1 21 ? 43.263 -52.205 -2.857 1.00 85.35 505 LEU D CA 1
ATOM 1737 C C . LEU D 1 21 ? 41.909 -51.627 -2.451 1.00 89.31 505 LEU D C 1
ATOM 1738 O O . LEU D 1 21 ? 41.019 -52.360 -2.012 1.00 76.12 505 LEU D O 1
ATOM 1743 N N . ASP D 1 22 ? 41.742 -50.313 -2.600 1.00 79.78 506 ASP D N 1
ATOM 1744 C CA . ASP D 1 22 ? 40.472 -49.718 -2.223 1.00 78.37 506 ASP D CA 1
ATOM 1745 C C . ASP D 1 22 ? 39.333 -50.435 -2.899 1.00 85.05 506 ASP D C 1
ATOM 1746 O O . ASP D 1 22 ? 38.379 -50.853 -2.251 1.00 88.78 506 ASP D O 1
ATOM 1751 N N . HIS D 1 23 ? 39.454 -50.575 -4.212 1.00 91.59 507 HIS D N 1
ATOM 1752 C CA . HIS D 1 23 ? 38.455 -51.239 -5.020 1.00 86.61 507 HIS D CA 1
ATOM 1753 C C . HIS D 1 23 ? 38.142 -52.659 -4.552 1.00 84.17 507 HIS D C 1
ATOM 1754 O O . HIS D 1 23 ? 36.981 -53.028 -4.406 1.00 82.70 507 HIS D O 1
ATOM 1761 N N . LEU D 1 24 ? 39.173 -53.463 -4.334 1.00 80.87 508 LEU D N 1
ATOM 1762 C CA . LEU D 1 24 ? 38.968 -54.805 -3.809 1.00 86.16 508 LEU D CA 1
ATOM 1763 C C . LEU D 1 24 ? 38.121 -54.780 -2.529 1.00 87.54 508 LEU D C 1
ATOM 1764 O O . LEU D 1 24 ? 37.141 -55.521 -2.391 1.00 80.45 508 LEU D O 1
ATOM 1769 N N . LEU D 1 25 ? 38.503 -53.917 -1.597 1.00 81.57 509 LEU D N 1
ATOM 1770 C CA . LEU D 1 25 ? 37.822 -53.846 -0.317 1.00 79.03 509 LEU D CA 1
ATOM 1771 C C . LEU D 1 25 ? 36.374 -53.441 -0.508 1.00 86.52 509 LEU D C 1
ATOM 1772 O O . LEU D 1 25 ? 35.493 -53.879 0.235 1.00 101.15 509 LEU D O 1
ATOM 1777 N N . ASN D 1 26 ? 36.121 -52.619 -1.516 1.00 77.36 510 ASN D N 1
ATOM 1778 C CA . ASN D 1 26 ? 34.754 -52.210 -1.795 1.00 83.25 510 ASN D CA 1
ATOM 1779 C C . ASN D 1 26 ? 33.955 -53.328 -2.429 1.00 85.52 510 ASN D C 1
ATOM 1780 O O . ASN D 1 26 ? 32.783 -53.494 -2.122 1.00 104.32 510 ASN D O 1
ATOM 1785 N N . CYS D 1 27 ? 34.587 -54.116 -3.289 1.00 74.23 511 CYS D N 1
ATOM 1786 C CA . CYS D 1 27 ? 33.885 -55.245 -3.884 1.00 77.56 511 CYS D CA 1
ATOM 1787 C C . CYS D 1 27 ? 33.455 -56.185 -2.779 1.00 86.06 511 CYS D C 1
ATOM 1788 O O . CYS D 1 27 ? 32.350 -56.725 -2.790 1.00 93.10 511 CYS D O 1
ATOM 1791 N N . ILE D 1 28 ? 34.333 -56.353 -1.804 1.00 76.27 512 ILE D N 1
ATOM 1792 C CA . ILE D 1 28 ? 34.030 -57.190 -0.661 1.00 73.87 512 ILE D CA 1
ATOM 1793 C C . ILE D 1 28 ? 32.835 -56.653 0.139 1.00 86.65 512 ILE D C 1
ATOM 1794 O O . ILE D 1 28 ? 31.868 -57.376 0.407 1.00 81.57 512 ILE D O 1
ATOM 1799 N N . MET D 1 29 ? 32.874 -55.378 0.494 1.00 80.45 513 MET D N 1
ATOM 1800 C CA . MET D 1 29 ? 31.745 -54.811 1.208 1.00 83.24 513 MET D CA 1
ATOM 1801 C C . MET D 1 29 ? 30.460 -54.939 0.395 1.00 87.53 513 MET D C 1
ATOM 1802 O O . MET D 1 29 ? 29.394 -55.242 0.929 1.00 88.11 513 MET D O 1
ATOM 1807 N N . ASP D 1 30 ? 30.564 -54.731 -0.908 1.00 88.28 514 ASP D N 1
ATOM 1808 C CA . ASP D 1 30 ? 29.390 -54.794 -1.751 1.00 87.55 514 ASP D CA 1
ATOM 1809 C C . ASP D 1 30 ? 28.811 -56.201 -1.715 1.00 89.61 514 ASP D C 1
ATOM 1810 O O . ASP D 1 30 ? 27.616 -56.376 -1.509 1.00 85.99 514 ASP D O 1
ATOM 1815 N N . MET D 1 31 ? 29.668 -57.200 -1.901 1.00 85.98 515 MET D N 1
ATOM 1816 C CA . MET D 1 31 ? 29.258 -58.594 -1.769 1.00 81.45 515 MET D CA 1
ATOM 1817 C C . MET D 1 31 ? 28.530 -58.826 -0.456 1.00 85.17 515 MET D C 1
ATOM 1818 O O . MET D 1 31 ? 27.416 -59.349 -0.440 1.00 92.76 515 MET D O 1
ATOM 1823 N N . VAL D 1 32 ? 29.175 -58.439 0.644 1.00 73.44 516 VAL D N 1
ATOM 1824 C CA . VAL D 1 32 ? 28.640 -58.684 1.976 1.00 75.08 516 VAL D CA 1
ATOM 1825 C C . VAL D 1 32 ? 27.290 -58.013 2.136 1.00 81.91 516 VAL D C 1
ATOM 1826 O O . VAL D 1 32 ? 26.372 -58.606 2.687 1.00 93.64 516 VAL D O 1
ATOM 1830 N N . GLU D 1 33 ? 27.162 -56.786 1.642 1.00 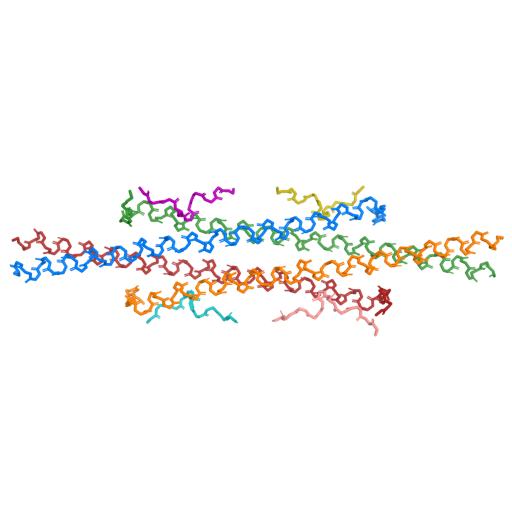82.86 517 GLU D N 1
ATOM 1831 C CA . GLU D 1 33 ? 25.901 -56.052 1.764 1.00 92.19 517 GLU D CA 1
ATOM 1832 C C . GLU D 1 33 ? 24.784 -56.668 0.924 1.00 92.56 517 GLU D C 1
ATOM 1833 O O . GLU D 1 33 ? 23.653 -56.794 1.396 1.00 89.86 517 GLU D O 1
ATOM 1839 N N . LYS D 1 34 ? 25.088 -57.042 -0.319 1.00 89.68 518 LYS D N 1
ATOM 1840 C CA . LYS D 1 34 ? 24.077 -57.676 -1.157 1.00 96.80 518 LYS D CA 1
ATOM 1841 C C . LYS D 1 34 ? 23.658 -58.959 -0.457 1.00 95.15 518 LYS D C 1
ATOM 1842 O O . LYS D 1 34 ? 22.470 -59.269 -0.371 1.00 106.34 518 LYS D O 1
ATOM 1848 N N . THR D 1 35 ? 24.644 -59.686 0.061 1.00 85.03 519 THR D N 1
ATOM 1849 C CA . THR D 1 35 ? 24.397 -60.919 0.809 1.00 89.43 519 THR D CA 1
ATOM 1850 C C . THR D 1 35 ? 23.538 -60.719 2.063 1.00 86.70 519 THR D C 1
ATOM 1851 O O . THR D 1 35 ? 22.535 -61.418 2.260 1.00 82.20 519 THR D O 1
ATOM 1855 N N . ARG D 1 36 ? 23.938 -59.764 2.896 1.00 81.07 520 ARG D N 1
ATOM 1856 C CA . ARG D 1 36 ? 23.196 -59.387 4.094 1.00 76.28 520 ARG D CA 1
ATOM 1857 C C . ARG D 1 36 ? 21.738 -59.140 3.776 1.00 91.57 520 ARG D C 1
ATOM 1858 O O . ARG D 1 36 ? 20.837 -59.589 4.494 1.00 93.26 520 ARG D O 1
ATOM 1866 N N . ARG D 1 37 ? 21.512 -58.416 2.689 1.00 103.73 521 ARG D N 1
ATOM 1867 C CA . ARG D 1 37 ? 20.176 -57.970 2.346 1.00 101.51 521 ARG D CA 1
ATOM 1868 C C . ARG D 1 37 ? 19.327 -59.141 1.885 1.00 92.94 521 ARG D C 1
ATOM 1869 O O . ARG D 1 37 ? 18.117 -59.189 2.160 1.00 80.25 521 ARG D O 1
ATOM 1877 N N . SER D 1 38 ? 19.964 -60.094 1.204 1.00 77.23 522 SER D N 1
ATOM 1878 C CA . SER D 1 38 ? 19.229 -61.215 0.631 1.00 85.35 522 SER D CA 1
ATOM 1879 C C . SER D 1 38 ? 18.747 -62.150 1.731 1.00 91.29 522 SER D C 1
ATOM 1880 O O . SER D 1 38 ? 17.782 -62.900 1.552 1.00 87.99 522 SER D O 1
ATOM 1883 N N . LEU D 1 39 ? 19.418 -62.102 2.876 1.00 82.93 523 LEU D N 1
ATOM 1884 C CA . LEU D 1 39 ? 18.970 -62.878 4.023 1.00 75.88 523 LEU D CA 1
ATOM 1885 C C . LEU D 1 39 ? 17.652 -62.316 4.582 1.00 83.02 523 LEU D C 1
ATOM 1886 O O . LEU D 1 39 ? 16.821 -63.059 5.097 1.00 92.20 523 LEU D O 1
ATOM 1891 N N . THR D 1 40 ? 17.456 -61.007 4.471 1.00 75.23 524 THR D N 1
ATOM 1892 C CA . THR D 1 40 ? 16.159 -60.430 4.794 1.00 88.73 524 THR D CA 1
ATOM 1893 C C . THR D 1 40 ? 15.047 -61.160 4.051 1.00 98.47 524 THR D C 1
ATOM 1894 O O . THR D 1 40 ? 13.963 -61.402 4.603 1.00 94.04 524 THR D O 1
ATOM 1898 N N . VAL D 1 41 ? 15.318 -61.492 2.792 1.00 88.73 525 VAL D N 1
ATOM 1899 C CA . VAL D 1 41 ? 14.338 -62.176 1.966 1.00 80.63 525 VAL D CA 1
ATOM 1900 C C . VAL D 1 41 ? 14.253 -63.672 2.280 1.00 80.91 525 VAL D C 1
ATOM 1901 O O . VAL D 1 41 ? 13.145 -64.202 2.445 1.00 76.07 525 VAL D O 1
ATOM 1905 N N . LEU D 1 42 ? 15.414 -64.334 2.389 1.00 69.87 526 LEU D N 1
ATOM 1906 C CA . LEU D 1 42 ? 15.488 -65.747 2.817 1.00 76.17 526 LEU D CA 1
ATOM 1907 C C . LEU D 1 42 ? 14.670 -65.986 4.097 1.00 85.51 526 LEU D C 1
ATOM 1908 O O . LEU D 1 42 ? 13.986 -67.003 4.228 1.00 82.89 526 LEU D O 1
ATOM 1913 N N . ARG D 1 43 ? 14.736 -65.025 5.019 1.00 79.25 527 ARG D N 1
ATOM 1914 C CA . ARG D 1 43 ? 14.002 -65.073 6.272 1.00 80.74 527 ARG D CA 1
ATOM 1915 C C . ARG D 1 43 ? 12.483 -65.136 6.055 1.00 91.13 527 ARG D C 1
ATOM 1916 O O . ARG D 1 43 ? 11.774 -65.900 6.733 1.00 67.59 527 ARG D O 1
ATOM 1924 N N . ARG D 1 44 ? 11.981 -64.323 5.126 1.00 87.36 528 ARG D N 1
ATOM 1925 C CA . ARG D 1 44 ? 10.551 -64.310 4.863 1.00 83.67 528 ARG D CA 1
ATOM 1926 C C . ARG D 1 44 ? 10.125 -65.649 4.277 1.00 82.77 528 ARG D C 1
ATOM 1927 O O . ARG D 1 44 ? 8.976 -66.064 4.414 1.00 80.44 528 ARG D O 1
ATOM 1935 N N . CYS D 1 45 ? 11.066 -66.324 3.630 1.00 68.98 529 CYS D N 1
ATOM 1936 C CA . CYS D 1 45 ? 10.795 -67.630 3.059 1.00 76.50 529 CYS D CA 1
ATOM 1937 C C . CYS D 1 45 ? 10.662 -68.676 4.152 1.00 86.26 529 CYS D C 1
ATOM 1938 O O . CYS D 1 45 ? 9.688 -69.424 4.175 1.00 90.47 529 CYS D O 1
ATOM 1941 N N . GLN D 1 46 ? 11.652 -68.728 5.043 1.00 80.20 530 GLN D N 1
ATOM 1942 C CA . GLN D 1 46 ? 11.595 -69.571 6.227 1.00 69.87 530 GLN D CA 1
ATOM 1943 C C . GLN D 1 46 ? 10.252 -69.293 6.922 1.00 83.53 530 GLN D C 1
ATOM 1944 O O . GLN D 1 46 ? 9.459 -70.217 7.204 1.00 69.81 530 GLN D O 1
ATOM 1950 N N . GLU D 1 47 ? 9.977 -68.009 7.137 1.00 74.77 531 GLU D N 1
ATOM 1951 C CA . GLU D 1 47 ? 8.752 -67.591 7.805 1.00 73.76 531 GLU D CA 1
ATOM 1952 C C . GLU D 1 47 ? 7.470 -68.100 7.130 1.00 87.64 531 GLU D C 1
ATOM 1953 O O . GLU D 1 47 ? 6.559 -68.600 7.800 1.00 94.10 531 GLU D O 1
ATOM 1959 N N . ALA D 1 48 ? 7.418 -67.971 5.807 1.00 79.54 532 ALA D N 1
ATOM 1960 C CA . ALA D 1 48 ? 6.311 -68.466 4.996 1.00 66.39 532 ALA D CA 1
ATOM 1961 C C . ALA D 1 48 ? 6.125 -69.973 5.169 1.00 80.23 532 ALA D C 1
ATOM 1962 O O . ALA D 1 48 ? 4.986 -70.491 5.186 1.00 78.13 532 ALA D O 1
ATOM 1964 N N . ASP D 1 49 ? 7.255 -70.670 5.281 1.00 72.18 533 ASP D N 1
ATOM 1965 C CA . ASP D 1 49 ? 7.248 -72.100 5.546 1.00 81.47 533 ASP D CA 1
ATOM 1966 C C . ASP D 1 49 ? 6.530 -72.386 6.860 1.00 80.80 533 ASP D C 1
ATOM 1967 O O . ASP D 1 49 ? 5.657 -73.254 6.923 1.00 76.47 533 ASP D O 1
ATOM 1972 N N . ARG D 1 50 ? 6.889 -71.640 7.902 1.00 71.72 534 ARG D N 1
ATOM 1973 C CA . ARG D 1 50 ? 6.304 -71.838 9.220 1.00 70.77 534 ARG D CA 1
ATOM 1974 C C . ARG D 1 50 ? 4.787 -71.535 9.256 1.00 84.05 534 ARG D C 1
ATOM 1975 O O . ARG D 1 50 ? 4.004 -72.298 9.857 1.00 68.00 534 ARG D O 1
ATOM 1983 N N . GLU D 1 51 ? 4.359 -70.452 8.606 1.00 81.79 535 GLU D N 1
ATOM 1984 C CA . GLU D 1 51 ? 2.928 -70.184 8.516 1.00 63.66 535 GLU D CA 1
ATOM 1985 C C . GLU D 1 51 ? 2.196 -71.388 7.927 1.00 83.55 535 GLU D C 1
ATOM 1986 O O . GLU D 1 51 ? 1.116 -71.741 8.394 1.00 65.81 535 GLU D O 1
ATOM 1992 N N . GLU D 1 52 ? 2.781 -72.029 6.911 1.00 69.68 536 GLU D N 1
ATOM 1993 C CA . GLU D 1 52 ? 2.140 -73.204 6.324 1.00 70.40 536 GLU D CA 1
ATOM 1994 C C . GLU D 1 52 ? 2.082 -74.403 7.257 1.00 77.84 536 GLU D C 1
ATOM 1995 O O . GLU D 1 52 ? 1.045 -75.084 7.334 1.00 72.23 536 GLU D O 1
ATOM 2001 N N . LEU D 1 53 ? 3.180 -74.655 7.970 1.00 71.16 537 LEU D N 1
ATOM 2002 C CA . LEU D 1 53 ? 3.169 -75.668 9.014 1.00 69.55 537 LEU D CA 1
ATOM 2003 C C . LEU D 1 53 ? 2.030 -75.369 9.969 1.00 77.35 537 LEU D C 1
ATOM 2004 O O . LEU D 1 53 ? 1.146 -76.219 10.196 1.00 69.01 537 LEU D O 1
ATOM 2009 N N . ASN D 1 54 ? 2.037 -74.152 10.508 1.00 66.32 538 ASN D N 1
ATOM 2010 C CA . ASN D 1 54 ? 1.012 -73.772 11.463 1.00 73.03 538 ASN D CA 1
ATOM 2011 C C . ASN D 1 54 ? -0.346 -73.973 10.849 1.00 81.56 538 ASN D C 1
ATOM 2012 O O . ASN D 1 54 ? -1.258 -74.511 11.500 1.00 79.88 538 ASN D O 1
ATOM 2017 N N . TYR D 1 55 ? -0.454 -73.583 9.577 1.00 83.99 539 TYR D N 1
ATOM 2018 C CA . TYR D 1 55 ? -1.702 -73.706 8.825 1.00 71.52 539 TYR D CA 1
ATOM 2019 C C . TYR D 1 55 ? -2.285 -75.124 8.889 1.00 73.72 539 TYR D C 1
ATOM 2020 O O . TYR D 1 55 ? -3.462 -75.313 9.211 1.00 71.11 539 TYR D O 1
ATOM 2029 N N . TRP D 1 56 ? -1.452 -76.115 8.582 1.00 68.91 540 TRP D N 1
ATOM 2030 C CA . TRP D 1 56 ? -1.902 -77.506 8.568 1.00 72.48 540 TRP D CA 1
ATOM 2031 C C . TRP D 1 56 ? -2.153 -78.034 9.955 1.00 81.00 540 TRP D C 1
ATOM 2032 O O . TRP D 1 56 ? -3.119 -78.764 10.163 1.00 75.22 540 TRP D O 1
ATOM 2043 N N . ILE D 1 57 ? -1.278 -77.694 10.900 1.00 76.52 541 ILE D N 1
ATOM 2044 C CA . ILE D 1 57 ? -1.480 -78.149 12.268 1.00 80.23 541 ILE D CA 1
ATOM 2045 C C . ILE D 1 57 ? -2.873 -77.684 12.692 1.00 91.44 541 ILE D C 1
ATOM 2046 O O . ILE D 1 57 ? -3.697 -78.474 13.171 1.00 77.83 541 ILE D O 1
ATOM 2051 N N . ARG D 1 58 ? -3.139 -76.400 12.465 1.00 85.57 542 ARG D N 1
ATOM 2052 C CA . ARG D 1 58 ? -4.437 -75.814 12.777 1.00 93.64 542 ARG D CA 1
ATOM 2053 C C . ARG D 1 58 ? -5.553 -76.399 11.890 1.00 98.67 542 ARG D C 1
ATOM 2054 O O . ARG D 1 58 ? -6.663 -76.637 12.347 1.00 84.71 542 ARG D O 1
ATOM 2062 N N . ARG D 1 59 ? -5.262 -76.658 10.621 1.00 103.63 543 ARG D N 1
ATOM 2063 C CA . ARG D 1 59 ? -6.287 -77.224 9.752 1.00 106.69 543 ARG D CA 1
ATOM 2064 C C . ARG D 1 59 ? -6.602 -78.624 10.229 1.00 100.67 543 ARG D C 1
ATOM 2065 O O . ARG D 1 59 ? -7.735 -79.091 10.144 1.00 113.74 543 ARG D O 1
ATOM 2073 N N . TYR D 1 60 ? -5.586 -79.287 10.752 1.00 96.04 544 TYR D N 1
ATOM 2074 C CA . TYR D 1 60 ? -5.742 -80.641 11.250 1.00 109.96 544 TYR D CA 1
ATOM 2075 C C . TYR D 1 60 ? -6.511 -80.733 12.569 1.00 109.94 544 TYR D C 1
ATOM 2076 O O . TYR D 1 60 ? -7.213 -81.711 12.792 1.00 115.28 544 TYR D O 1
ATOM 2085 N N . SER D 1 61 ? -6.388 -79.736 13.444 1.00 100.70 545 SER D N 1
ATOM 2086 C CA . SER D 1 61 ? -7.110 -79.791 14.721 1.00 112.83 545 SER D CA 1
ATOM 2087 C C . SER D 1 61 ? -8.541 -79.227 14.688 1.00 127.09 545 SER D C 1
ATOM 2088 O O . SER D 1 61 ? -9.279 -79.372 15.656 1.00 134.13 545 SER D O 1
ATOM 2091 N N . ASP D 1 62 ? -8.923 -78.577 13.590 1.00 139.10 546 ASP D N 1
ATOM 2092 C CA . ASP D 1 62 ? -10.316 -78.151 13.387 1.00 141.57 546 ASP D CA 1
ATOM 2093 C C . ASP D 1 62 ? -11.195 -79.265 12.834 1.00 148.23 546 ASP D C 1
ATOM 2094 O O . ASP D 1 62 ? -12.359 -79.391 13.208 1.00 146.46 546 ASP D O 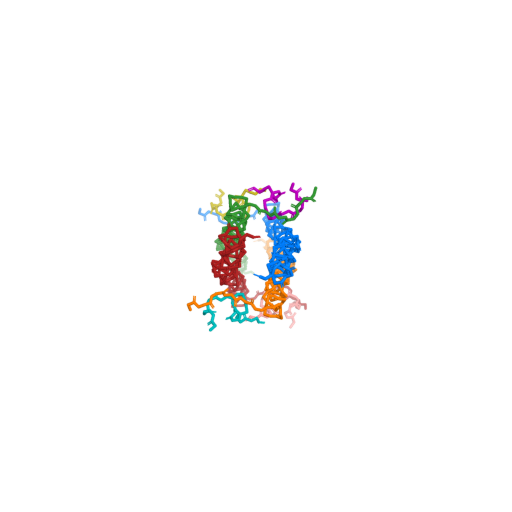1
ATOM 2099 N N . ALA D 1 63 ? -10.637 -80.049 11.916 1.00 167.71 547 ALA D N 1
ATOM 2100 C CA . ALA D 1 63 ? -11.264 -81.294 11.498 1.00 189.29 547 ALA D CA 1
ATOM 2101 C C . ALA D 1 63 ? -10.487 -82.425 12.162 1.00 212.93 547 ALA D C 1
ATOM 2102 O O . ALA D 1 63 ? -9.379 -82.757 11.739 1.00 214.38 547 ALA D O 1
ATOM 2104 N N . GLU D 1 64 ? -11.092 -83.035 13.180 1.00 225.55 548 GLU D N 1
ATOM 2105 C CA . GLU D 1 64 ? -10.385 -83.950 14.077 1.00 226.76 548 GLU D CA 1
ATOM 2106 C C . GLU D 1 64 ? -10.583 -85.421 13.718 1.00 221.02 548 GLU D C 1
ATOM 2107 O O . GLU D 1 64 ? -9.637 -86.210 13.761 1.00 215.41 548 GLU D O 1
ATOM 2113 N N . VAL E 2 11 ? 18.660 -77.503 21.349 1.00 114.58 186 VAL E N 1
ATOM 2114 C CA . VAL E 2 11 ? 19.050 -76.818 20.112 1.00 126.62 186 VAL E CA 1
ATOM 2115 C C . VAL E 2 11 ? 20.340 -77.431 19.565 1.00 140.20 186 VAL E C 1
ATOM 2116 O O . VAL E 2 11 ? 21.114 -78.006 20.329 1.00 158.33 186 VAL E O 1
ATOM 2120 N N . PRO E 2 12 ? 20.580 -77.329 18.243 1.00 121.31 187 PRO E N 1
ATOM 2121 C CA . PRO E 2 12 ? 21.791 -77.994 17.750 1.00 124.27 187 PRO E CA 1
ATOM 2122 C C . PRO E 2 12 ? 23.041 -77.130 17.880 1.00 141.52 187 PRO E C 1
ATOM 2123 O O . PRO E 2 12 ? 22.939 -75.922 18.103 1.00 142.30 187 PRO E O 1
ATOM 2127 N N . PRO E 2 13 ? 24.215 -77.736 17.660 1.00 154.00 188 PRO E N 1
ATOM 2128 C CA . PRO E 2 13 ? 25.470 -77.120 18.110 1.00 153.51 188 PRO E CA 1
ATOM 2129 C C . PRO E 2 13 ? 25.924 -75.850 17.370 1.00 154.52 188 PRO E C 1
ATOM 2130 O O . PRO E 2 13 ? 26.285 -74.870 18.022 1.00 160.72 188 PRO E O 1
ATOM 2134 N N . GLY E 2 14 ? 25.858 -75.846 16.042 1.00 136.60 189 GLY E N 1
ATOM 2135 C CA . GLY E 2 14 ? 26.649 -74.905 15.259 1.00 123.84 189 GLY E CA 1
ATOM 2136 C C . GLY E 2 14 ? 25.982 -73.681 14.653 1.00 119.70 189 GLY E C 1
ATOM 2137 O O . GLY E 2 14 ? 26.486 -73.139 13.664 1.00 109.22 189 GLY E O 1
ATOM 2138 N N . LEU E 2 15 ? 24.871 -73.238 15.233 1.00 117.15 190 LEU E N 1
ATOM 2139 C CA . LEU E 2 15 ? 24.038 -72.200 14.621 1.00 95.48 190 LEU E CA 1
ATOM 2140 C C . LEU E 2 15 ? 24.782 -70.879 14.396 1.00 104.27 190 LEU E C 1
ATOM 2141 O O . LEU E 2 15 ? 25.887 -70.693 14.889 1.00 103.83 190 LEU E O 1
ATOM 2146 N N . PRO E 2 16 ? 24.212 -69.986 13.569 1.00 110.24 191 PRO E N 1
ATOM 2147 C CA . PRO E 2 16 ? 24.808 -68.652 13.422 1.00 106.90 191 PRO E CA 1
ATOM 2148 C C . PRO E 2 16 ? 25.093 -67.975 14.761 1.00 103.51 191 PRO E C 1
ATOM 2149 O O . PRO E 2 16 ? 26.154 -67.353 14.882 1.00 112.05 191 PRO E O 1
ATOM 2153 N N . SER E 2 17 ? 24.187 -68.053 15.736 1.00 100.95 192 SER E N 1
ATOM 2154 C CA . SER E 2 17 ? 24.570 -67.603 17.072 1.00 109.11 192 SER E CA 1
ATOM 2155 C C . SER E 2 17 ? 25.500 -68.707 17.501 1.00 102.69 192 SER E C 1
ATOM 2156 O O . SER E 2 17 ? 25.572 -69.721 16.814 1.00 126.83 192 SER E O 1
ATOM 2159 N N . SER E 2 18 ? 26.177 -68.559 18.627 1.00 78.71 193 SER E N 1
ATOM 2160 C CA . SER E 2 18 ? 27.314 -69.445 18.918 1.00 119.29 193 SER E CA 1
ATOM 2161 C C . SER E 2 18 ? 28.627 -69.001 18.262 1.00 138.08 193 SER E C 1
ATOM 2162 O O . SER E 2 18 ? 29.686 -69.562 18.569 1.00 149.93 193 SER E O 1
ATOM 2165 N N . VAL E 2 19 ? 28.571 -68.018 17.366 1.00 136.74 194 VAL E N 1
ATOM 2166 C CA . VAL E 2 19 ? 29.774 -67.599 16.657 1.00 135.00 194 VAL E CA 1
ATOM 2167 C C . VAL E 2 19 ? 30.488 -66.508 17.467 1.00 160.60 194 VAL E C 1
ATOM 2168 O O . VAL E 2 19 ? 31.533 -65.990 17.067 1.00 160.83 194 VAL E O 1
ATOM 2172 N N . TYR E 2 20 ? 29.938 -66.212 18.643 1.00 182.77 195 TYR E N 1
ATOM 2173 C CA . TYR E 2 20 ? 30.525 -65.228 19.552 1.00 195.65 195 TYR E CA 1
ATOM 2174 C C . TYR E 2 20 ? 30.661 -63.855 18.881 1.00 185.72 195 TYR E C 1
ATOM 2175 O O . TYR E 2 20 ? 29.655 -63.219 18.554 1.00 186.81 195 TYR E O 1
ATOM 2184 N N . ALA E 2 21 ? 31.892 -63.384 18.709 1.00 171.37 196 ALA E N 1
ATOM 2185 C CA . ALA E 2 21 ? 32.134 -62.086 18.077 1.00 158.16 196 ALA E CA 1
ATOM 2186 C C . ALA E 2 21 ? 31.687 -60.916 18.962 1.00 163.54 196 ALA E C 1
ATOM 2187 O O . ALA E 2 21 ? 31.064 -59.959 18.498 1.00 156.26 196 ALA E O 1
ATOM 2189 N N . VAL F 2 11 ? 7.860 -65.126 -7.912 1.00 94.70 186 VAL F N 1
ATOM 2190 C CA . VAL F 2 11 ? 9.096 -65.480 -7.188 1.00 121.99 186 VAL F CA 1
ATOM 2191 C C . VAL F 2 11 ? 9.792 -64.262 -6.551 1.00 124.34 186 VAL F C 1
ATOM 2192 O O . VAL F 2 11 ? 9.973 -63.227 -7.195 1.00 131.06 186 VAL F O 1
ATOM 2196 N N . PRO F 2 12 ? 10.172 -64.388 -5.269 1.00 112.00 187 PRO F N 1
ATOM 2197 C CA . PRO F 2 12 ? 10.531 -63.209 -4.465 1.00 104.84 187 PRO F CA 1
ATOM 2198 C C . PRO F 2 12 ? 11.835 -62.543 -4.907 1.00 106.14 187 PRO F C 1
ATOM 2199 O O . PRO F 2 12 ? 12.865 -63.201 -5.104 1.00 107.27 187 PRO F O 1
ATOM 2203 N N . PRO F 2 13 ? 11.791 -61.221 -5.058 1.00 100.48 188 PRO F N 1
ATOM 2204 C CA . PRO F 2 13 ? 12.868 -60.504 -5.737 1.00 118.86 188 PRO F CA 1
ATOM 2205 C C . PRO F 2 13 ? 14.253 -60.602 -5.106 1.00 125.60 188 PRO F C 1
ATOM 2206 O O . PRO F 2 13 ? 15.211 -60.979 -5.790 1.00 150.69 188 PRO F O 1
ATOM 2210 N N . GLY F 2 14 ? 14.355 -60.340 -3.816 1.00 92.87 189 GLY F N 1
ATOM 2211 C CA . GLY F 2 14 ? 15.639 -59.929 -3.268 1.00 101.78 189 GLY F CA 1
ATOM 2212 C C . GLY F 2 14 ? 16.671 -60.933 -2.765 1.00 94.96 189 GLY F C 1
ATOM 2213 O O . GLY F 2 14 ? 17.525 -60.551 -1.954 1.00 94.52 189 GLY F O 1
ATOM 2214 N N . LEU F 2 15 ? 16.667 -62.169 -3.261 1.00 73.12 190 LEU F N 1
ATOM 2215 C CA . LEU F 2 15 ? 17.178 -63.280 -2.451 1.00 82.62 190 LEU F CA 1
ATOM 2216 C C . LEU F 2 15 ? 18.510 -63.857 -2.911 1.00 80.22 190 LEU F C 1
ATOM 2217 O O . LEU F 2 15 ? 18.952 -63.520 -3.975 1.00 95.13 190 LEU F O 1
ATOM 2222 N N . PRO F 2 16 ? 19.190 -64.663 -2.061 1.00 94.34 191 PRO F N 1
ATOM 2223 C CA . PRO F 2 16 ? 20.619 -64.987 -2.239 1.00 89.64 191 PRO F CA 1
ATOM 2224 C C . PRO F 2 16 ? 21.081 -65.326 -3.665 1.00 94.00 191 PRO F C 1
ATOM 2225 O O . PRO F 2 16 ? 22.166 -64.871 -4.038 1.00 102.50 191 PRO F O 1
ATOM 2229 N N . SER F 2 17 ? 20.297 -66.041 -4.471 1.00 105.35 192 SER F N 1
ATOM 2230 C CA . SER F 2 17 ? 20.626 -66.106 -5.902 1.00 108.40 192 SER F CA 1
ATOM 2231 C C . SER F 2 17 ? 20.133 -64.757 -6.360 1.00 97.88 192 SER F C 1
ATOM 2232 O O . SER F 2 17 ? 19.607 -64.016 -5.548 1.00 114.34 192 SER F O 1
ATOM 2235 N N . SER F 2 18 ? 20.398 -64.333 -7.575 1.00 79.54 193 SER F N 1
ATOM 2236 C CA . SER F 2 18 ? 20.082 -62.932 -7.885 1.00 107.93 193 SER F CA 1
ATOM 2237 C C . SER F 2 18 ? 21.161 -61.933 -7.432 1.00 114.93 193 SER F C 1
ATOM 2238 O O . SER F 2 18 ? 21.162 -60.770 -7.856 1.00 118.78 193 SER F O 1
ATOM 2241 N N . VAL F 2 19 ? 22.072 -62.384 -6.575 1.00 115.69 194 VAL F N 1
ATOM 2242 C CA . VAL F 2 19 ? 23.228 -61.584 -6.211 1.00 124.55 194 VAL F CA 1
ATOM 2243 C C . VAL F 2 19 ? 24.337 -62.022 -7.151 1.00 140.63 194 VAL F C 1
ATOM 2244 O O . VAL F 2 19 ? 24.837 -63.139 -7.039 1.00 153.80 194 VAL F O 1
ATOM 2248 N N . TYR F 2 20 ? 24.725 -61.155 -8.079 1.00 136.95 195 TYR F N 1
ATOM 2249 C CA . TYR F 2 20 ? 25.679 -61.559 -9.103 1.00 146.19 195 TYR F CA 1
ATOM 2250 C C . TYR F 2 20 ? 27.015 -62.016 -8.511 1.00 144.46 195 TYR F C 1
ATOM 2251 O O . TYR F 2 20 ? 27.624 -61.304 -7.704 1.00 136.33 195 TYR F O 1
ATOM 2260 N N . ALA F 2 21 ? 27.450 -63.214 -8.912 1.00 146.73 196 ALA F N 1
ATOM 2261 C CA . ALA F 2 21 ? 28.714 -63.805 -8.457 1.00 139.13 196 ALA F CA 1
ATOM 2262 C C . ALA F 2 21 ? 29.820 -63.659 -9.506 1.00 146.78 196 ALA F C 1
ATOM 2263 O O . ALA F 2 21 ? 30.669 -64.541 -9.664 1.00 146.77 196 ALA F O 1
ATOM 2265 N N . VAL G 2 11 ? 52.519 -39.708 16.260 1.00 127.16 186 VAL G N 1
ATOM 2266 C CA . VAL G 2 11 ? 52.139 -40.937 15.558 1.00 133.79 186 VAL G CA 1
ATOM 2267 C C . VAL G 2 11 ? 50.861 -40.711 14.760 1.00 136.71 186 VAL G C 1
ATOM 2268 O O . VAL G 2 11 ? 49.885 -40.182 15.288 1.00 144.10 186 VAL G O 1
ATOM 2272 N N . PRO G 2 12 ? 50.864 -41.096 13.475 1.00 120.88 187 PRO G N 1
ATOM 2273 C CA . PRO G 2 12 ? 49.713 -40.710 12.647 1.00 101.91 187 PRO G CA 1
ATOM 2274 C C . PRO G 2 12 ? 48.451 -41.470 13.032 1.00 104.74 187 PRO G C 1
ATOM 2275 O O . PRO G 2 12 ? 48.445 -42.706 13.132 1.00 112.98 187 PRO G O 1
ATOM 2279 N N . PRO G 2 13 ? 47.364 -40.732 13.243 1.00 98.96 188 PRO G N 1
ATOM 2280 C CA . PRO G 2 13 ? 46.134 -41.398 13.677 1.00 112.88 188 PRO G CA 1
ATOM 2281 C C . PRO G 2 13 ? 45.459 -42.170 12.552 1.00 112.92 188 PRO G C 1
ATOM 2282 O O . PRO G 2 13 ? 45.400 -41.680 11.424 1.00 109.90 188 PRO G O 1
ATOM 2286 N N . GLY G 2 14 ? 44.957 -43.360 12.870 1.00 111.48 189 GLY G N 1
ATOM 2287 C CA . GLY G 2 14 ? 44.101 -44.101 11.964 1.00 95.91 189 GLY G CA 1
ATOM 2288 C C . GLY G 2 14 ? 44.767 -45.235 11.212 1.00 94.19 189 GLY G C 1
ATOM 2289 O O . GLY G 2 14 ? 44.157 -45.773 10.288 1.00 92.58 189 GLY G O 1
ATOM 2290 N N . LEU G 2 15 ? 45.984 -45.613 11.609 1.00 67.49 190 LEU G N 1
ATOM 2291 C CA . LEU G 2 15 ? 46.751 -46.630 10.883 1.00 68.55 190 LEU G CA 1
ATOM 2292 C C . LEU G 2 15 ? 46.080 -48.007 10.878 1.00 70.37 190 LEU G C 1
ATOM 2293 O O . LEU G 2 15 ? 45.003 -48.166 11.417 1.00 81.86 190 LEU G O 1
ATOM 2298 N N . PRO G 2 16 ? 46.694 -48.997 10.208 1.00 80.34 191 PRO G N 1
ATOM 2299 C CA . PRO G 2 16 ? 46.171 -50.367 10.290 1.00 81.75 191 PRO G CA 1
ATOM 2300 C C . PRO G 2 16 ? 46.089 -50.894 11.717 1.00 97.65 191 PRO G C 1
ATOM 2301 O O . PRO G 2 16 ? 45.055 -51.458 12.078 1.00 106.80 191 PRO G O 1
ATOM 2305 N N . SER G 2 17 ? 47.125 -50.697 12.531 1.00 113.33 192 SER G N 1
ATOM 2306 C CA . SER G 2 17 ? 46.983 -50.992 13.952 1.00 109.78 192 SER G CA 1
ATOM 2307 C C . SER G 2 17 ? 46.005 -49.910 14.300 1.00 99.45 192 SER G C 1
ATOM 2308 O O . SER G 2 17 ? 45.639 -49.148 13.414 1.00 119.21 192 SER G O 1
ATOM 2311 N N . SER G 2 18 ? 45.551 -49.808 15.535 1.00 77.40 193 SER G N 1
ATOM 2312 C CA . SER G 2 18 ? 44.526 -48.789 15.797 1.00 97.66 193 SER G CA 1
ATOM 2313 C C . SER G 2 18 ? 43.108 -49.223 15.402 1.00 107.23 193 SER G C 1
ATOM 2314 O O . SER G 2 18 ? 42.128 -48.531 15.705 1.00 106.78 193 SER G O 1
ATOM 2317 N N . VAL G 2 19 ? 43.002 -50.366 14.730 1.00 123.19 194 VAL G N 1
ATOM 2318 C CA . VAL G 2 19 ? 41.699 -50.911 14.359 1.00 138.01 194 VAL G CA 1
ATOM 2319 C C . VAL G 2 19 ? 41.181 -51.884 15.437 1.00 161.97 194 VAL G C 1
ATOM 2320 O O . VAL G 2 19 ? 40.049 -52.376 15.370 1.00 164.93 194 VAL G O 1
ATOM 2324 N N . TYR G 2 20 ? 42.003 -52.108 16.460 1.00 176.29 195 TYR G N 1
ATOM 2325 C CA . TYR G 2 20 ? 41.665 -53.032 17.542 1.00 186.17 195 TYR G CA 1
ATOM 2326 C C . TYR G 2 20 ? 41.513 -54.491 17.082 1.00 186.76 195 TYR G C 1
ATOM 2327 O O . TYR G 2 20 ? 42.481 -55.093 16.612 1.00 190.41 195 TYR G O 1
ATOM 2336 N N . ALA G 2 21 ? 40.327 -55.068 17.270 1.00 181.05 196 ALA G N 1
ATOM 2337 C CA . ALA G 2 21 ? 40.076 -56.478 16.947 1.00 179.08 196 ALA G CA 1
ATOM 2338 C C . ALA G 2 21 ? 40.589 -57.428 18.031 1.00 179.10 196 ALA G C 1
ATOM 2339 O O . ALA G 2 21 ? 41.183 -58.466 17.733 1.00 173.70 196 ALA G O 1
ATOM 2341 N N . LYS H 2 10 ? 58.846 -55.627 -15.482 1.00 157.25 185 LYS H N 1
ATOM 2342 C CA . LYS H 2 10 ? 59.632 -56.113 -14.352 1.00 153.31 185 LYS H CA 1
ATOM 2343 C C . LYS H 2 10 ? 58.812 -56.069 -13.040 1.00 148.38 185 LYS H C 1
ATOM 2344 O O . LYS H 2 10 ? 59.200 -56.675 -12.038 1.00 148.25 185 LYS H O 1
ATOM 2350 N N . VAL H 2 11 ? 57.668 -55.379 -13.066 1.00 141.16 186 VAL H N 1
ATOM 2351 C CA . VAL H 2 11 ? 56.774 -55.243 -11.894 1.00 133.91 186 VAL H CA 1
ATOM 2352 C C . VAL H 2 11 ? 56.385 -56.575 -11.232 1.00 133.26 186 VAL H C 1
ATOM 2353 O O . VAL H 2 11 ? 55.812 -57.455 -11.873 1.00 145.97 186 VAL H O 1
ATOM 2357 N N . PRO H 2 12 ? 56.654 -56.697 -9.927 1.00 119.15 187 PRO H N 1
ATOM 2358 C CA . PRO H 2 12 ? 56.543 -57.916 -9.111 1.00 118.72 187 PRO H CA 1
ATOM 2359 C C . PRO H 2 12 ? 55.183 -58.591 -9.259 1.00 133.02 187 PRO H C 1
ATOM 2360 O O . PRO H 2 12 ? 54.141 -57.935 -9.175 1.00 135.51 187 PRO H O 1
ATOM 2364 N N . PRO H 2 13 ? 55.181 -59.907 -9.476 1.00 134.80 188 PRO H N 1
ATOM 2365 C CA . PRO H 2 13 ? 53.880 -60.371 -9.961 1.00 135.38 188 PRO H CA 1
ATOM 2366 C C . PRO H 2 13 ? 52.690 -60.199 -9.004 1.00 140.47 188 PRO H C 1
ATOM 2367 O O . PRO H 2 13 ? 51.767 -59.462 -9.359 1.00 141.02 188 PRO H O 1
ATOM 2371 N N . GLY H 2 14 ? 52.724 -60.766 -7.801 1.00 142.02 189 GLY H N 1
ATOM 2372 C CA . GLY H 2 14 ? 51.522 -60.713 -6.972 1.00 145.46 189 GLY H CA 1
ATOM 2373 C C . GLY H 2 14 ? 51.281 -59.308 -6.465 1.00 136.90 189 GLY H C 1
ATOM 2374 O O . GLY H 2 14 ? 52.107 -58.779 -5.743 1.00 158.86 189 GLY H O 1
ATOM 2375 N N . LEU H 2 15 ? 50.169 -58.684 -6.808 1.00 91.69 190 LEU H N 1
ATOM 2376 C CA . LEU H 2 15 ? 50.015 -57.290 -6.388 1.00 87.68 190 LEU H CA 1
ATOM 2377 C C . LEU H 2 15 ? 48.553 -56.915 -6.225 1.00 99.01 190 LEU H C 1
ATOM 2378 O O . LEU H 2 15 ? 47.681 -57.543 -6.823 1.00 95.48 190 LEU H O 1
ATOM 2383 N N . PRO H 2 16 ? 48.267 -55.889 -5.415 1.00 108.08 191 PRO H N 1
ATOM 2384 C CA . PRO H 2 16 ? 46.846 -55.560 -5.265 1.00 112.88 191 PRO H CA 1
ATOM 2385 C C . PRO H 2 16 ? 46.206 -55.426 -6.648 1.00 111.41 191 PRO H C 1
ATOM 2386 O O . PRO H 2 16 ? 45.164 -56.027 -6.917 1.00 109.91 191 PRO H O 1
ATOM 2390 N N . SER H 2 17 ? 46.859 -54.673 -7.527 1.00 113.34 192 SER H N 1
ATOM 2391 C CA . SER H 2 17 ? 46.500 -54.673 -8.932 1.00 117.04 192 SER H CA 1
ATOM 2392 C C . SER H 2 17 ? 46.819 -56.080 -9.369 1.00 118.67 192 SER H C 1
ATOM 2393 O O . SER H 2 17 ? 47.788 -56.646 -8.881 1.00 136.81 192 SER H O 1
ATOM 2396 N N . SER H 2 18 ? 46.051 -56.637 -10.299 1.00 95.73 193 SER H N 1
ATOM 2397 C CA . SER H 2 18 ? 46.195 -58.062 -10.642 1.00 123.21 193 SER H CA 1
ATOM 2398 C C . SER H 2 18 ? 45.389 -59.043 -9.781 1.00 138.84 193 SER H C 1
ATOM 2399 O O . SER H 2 18 ? 45.554 -60.256 -9.902 1.00 154.09 193 SER H O 1
ATOM 2402 N N . VAL H 2 19 ? 44.539 -58.533 -8.901 1.00 135.83 194 VAL H N 1
ATOM 2403 C CA . VAL H 2 19 ? 43.494 -59.345 -8.293 1.00 140.67 194 VAL H CA 1
ATOM 2404 C C . VAL H 2 19 ? 42.165 -58.995 -8.990 1.00 148.64 194 VAL H C 1
ATOM 2405 O O . VAL H 2 19 ? 41.867 -57.821 -9.202 1.00 153.76 194 VAL H O 1
ATOM 2409 N N . TYR H 2 20 ? 41.394 -60.017 -9.367 1.00 148.93 195 TYR H N 1
ATOM 2410 C CA . TYR H 2 20 ? 40.154 -59.865 -10.149 1.00 148.21 195 TYR H CA 1
ATOM 2411 C C . TYR H 2 20 ? 39.091 -58.927 -9.568 1.00 147.21 195 TYR H C 1
ATOM 2412 O O . TYR H 2 20 ? 38.677 -59.084 -8.417 1.00 146.03 195 TYR H O 1
ATOM 2421 N N . ALA H 2 21 ? 38.622 -57.984 -10.387 1.00 150.68 196 ALA H N 1
ATOM 2422 C CA . ALA H 2 21 ? 37.551 -57.058 -9.996 1.00 145.67 196 ALA H CA 1
ATOM 2423 C C . ALA H 2 21 ? 36.173 -57.532 -10.477 1.00 137.46 196 ALA H C 1
ATOM 2424 O O . ALA H 2 21 ? 35.201 -56.766 -10.496 1.00 131.09 196 ALA H O 1
#

Nearest PDB structures (foldseek):
  4jol-assembly2_F  TM=1.100E+00  e=3.371E+00  Homo sapiens
  4jol-assembly1_G  TM=8.924E-01  e=3.916E+00  Homo sapiens
  4jol-assembly2_H  TM=1.091E+00  e=3.341E+00  Homo sapiens
  4jol-assembly1_G  TM=1.100E+00  e=3.256E+00  Homo sapiens
  4jol-assembly2_F  TM=8.924E-01  e=4.081E+00  Homo sapiens

Foldseek 3Di:
DDPDDDPVVVVVVVVVVVVVVVVVVVVVVVVVVVVVVVVVVVVVVVVVVVVVVCVVVVVD/DDPDDDPVVVVVVVVVVVVVVVVVVVVVVVVVVVVVVVVVVVVVVVVVVVVVVVVVVVPD/DDPPADPVRVVVVVVVVVVVVVVVVVVVVVVVVVVVVVVVVVVVVVVVVVVVVVVVVVVD/DPPPDDPVRVVVVVVVVVVVVVVVVVVVVVVVVVVVVVVVVVVVVVVVVVVVVVVVVVPD/DDDDDPPVPDD/DDQDDPPNPDD/DDPDDPPNPDD/DPDPDDPPVDDD

Organism: Homo sapiens (NCBI:txid9606)

B-factor: mean 103.35, std 31.36, range [53.21, 239.91]

InterPro domains:
  IPR002893 Zinc finger, MYND-type [PF01753] (515-551)
  IPR002893 Zinc finger, MYND-type [PS01360] (515-551)
  IPR002893 Zinc finger, MYND-type [PS50865] (515-551)
  IPR003894 TAFH/NHR1 [PF07531] (123-211)
  IPR003894 TAFH/NHR1 [PS51119] (120-215)
  IPR003894 TAFH/NHR1 [SM00549] (122-212)
  IPR013289 CBFA2T family [PR01875] (159-187)
  IPR013289 CBFA2T family [PR01875] (193-213)
  IPR013289 CBFA2T family [PR01875] (455-483)
  IPR013289 CBFA2T family [PR01875] (526-554)
  IPR013289 CBFA2T family [PTHR10379] (21-604)
  IPR013290 Protein CBFA2T1 [PR01876] (28-37)
  IPR013290 Protein CBFA2T1 [PR01876] (281-292)
  IPR013290 Protein CBFA2T1 [PR01876] (418-428)
  IPR013290 Protein CBFA2T1 [PR01876] (556-565)
  IPR013290 Protein CBFA2T1 [PR01876] (573-585)
  IPR013290 Protein CBFA2T1 [PR01876] (586-600)
  IPR014896 NHR2-like [PF08788] (337-403)
  IPR037249 TAFH/NHR1 domain superfamily [G3DSA:1.20.120.1110] (119-225)
  IPR037249 TAFH/NHR1 domain superfamily [SSF158553] (120-222)

CATH classification: 6.10.250.230

Secondary structure (DSSP, 8-state):
------HHHHHHHHHHHHHHHHHHHHHHHHHHHHHHHHHHHHHHHHHHH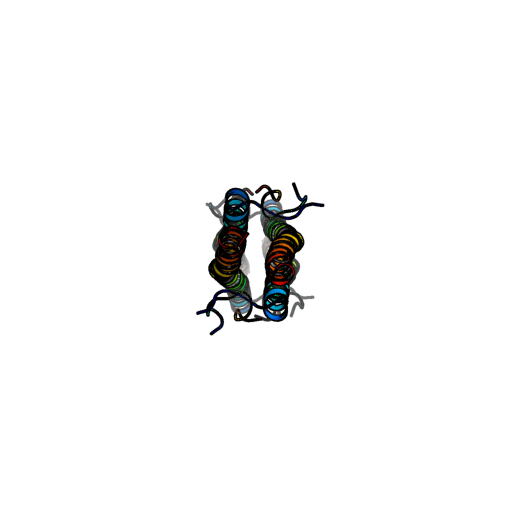HHHHHHHHTT-/------HHHHHHHHHHHHHHHHHHHHHHHHHHHHHHHHHHHHHHHHHHHHHHHHHHHT--/------HHHHHHHHHHHHHHHHHHHHHHHHHHHHHHHHHHHHHHHHHHHHHHHHHHHH--/------HHHHHHHHHHHHHHHHHHHHHHHHHHHHHHHHHHHHHHHHHHHHHHHHHHHH--/--TT-STT---/--TTSSTTS--/--TT-STTS--/---SS-STTS--

Solvent-accessible surface area: 16530 Å² total; per-residue (Å²): 200,82,29,116,7,75,97,187,53,4,38,84,7,11,139,41,1,51,84,0,2,45,30,0,20,67,20,0,33,97,1,56,142,1,10,77,14,0,79,97,0,7,75,26,8,32,121,49,17,71,90,38,60,162,96,34,54,123,74,150,196,79,33,120,10,77,95,171,49,5,38,87,10,11,152,45,0,54,83,0,2,50,26,0,34,68,22,0,70,82,1,74,126,2,11,70,2,0,78,101,0,6,73,25,9,34,122,38,15,68,79,40,63,156,96,43,56,127,68,186,158,86,36,85,2,69,90,204,49,5,37,84,6,11,136,41,1,49,85,0,1,59,32,0,19,68,30,0,36,101,0,57,140,1,11,76,12,0,78,112,0,5,67,22,12,28,120,50,14,61,131,54,61,166,90,56,68,96,42,198,144,67,51,111,5,67,88,193,54,6,34,86,6,11,147,46,1,52,77,0,2,54,28,0,31,67,30,0,41,94,0,49,137,0,11,67,14,0,76,112,0,8,65,20,9,17,126,49,1,66,114,33,52,156,88,58,68,100,60,188,106,3,98,28,5,0,36,73,21,197,83,158,3,118,34,9,0,33,75,14,213,82,163,9,112,38,7,0,32,77,22,195,84,186,88,2,121,14,11,0,36,84,15,184,96